Protein AF-0000000080760522 (afdb_homodimer)

Foldseek 3Di:
DVVCVVVVVLLVLLQVLLVVLLVVLCVLPVVHLAADPVQQPWDWDPPVNVDHSSVLSNVSSVLSNVLSVCSNVLHPLLVSLVSVLVSLVRLCRTQQVVVPPVLQPDCDDVVNRRNPVSVVSSVSSVCCNVPPPVVVVCVVVVVVVVVVD/DVVCVVVVVLLVLLQVLLVVLLVVLCVLPVVHLAADPVQQPWDWDPPVNVDHSSVLSNVSSVLSNVLSVCSNVLHPLLVSLVSVLVSLVRLCRTQQVVVPPVLQPDCDDVVNRRNPVSVVSSVSSVCCNVPPPVVVVCVVVVVVVVVVD

InterPro domains:
  IPR032808 DoxX family [PF07681] (9-96)
  IPR051907 DoxX-like inner membrane-associated oxidoreductase [PTHR33452] (3-145)

Secondary structure (DSSP, 8-state):
-GGGHHHHHHHHHHHHHHHHHHHHHHHHHHT-SSPPHHHHT--PPTTGGGS-HHHHHHHHHHHHHHHHHHHHHTSSHHHHHHHHHHHHHHHIIIIIGGGTGGGTS-S--TTS--SHHHHHHHHHHHHHHHHSHHHHHHHHHHHHHHH--/-GGGHHHHHHHHHHHHHHHHHHHHHHHHHHT-SSPPHHHHT--PPTTGGGS-HHHHHHHHHHHHHHHHHHHHHTSSHHHHHHHHHHHHHHHIIIIIGGGTGGGTS-S--TTS--SHHHHHHHHHHHHHHHHSHHHHHHHHHHHHHHH--

Structure (mmCIF, N/CA/C/O backbone):
data_AF-0000000080760522-model_v1
#
loop_
_entity.id
_entity.type
_entity.pdbx_description
1 polymer 'Membrane protein'
#
loop_
_atom_site.group_PDB
_atom_site.id
_atom_site.type_symbol
_atom_site.label_atom_id
_atom_site.label_alt_id
_atom_site.label_comp_id
_atom_site.label_asym_id
_atom_site.label_entity_id
_atom_site.label_seq_id
_atom_site.pdbx_PDB_ins_code
_atom_site.Cartn_x
_atom_site.Cartn_y
_atom_site.Cartn_z
_atom_site.occupancy
_atom_site.B_iso_or_equiv
_atom_site.auth_seq_id
_atom_site.auth_comp_id
_atom_site.auth_asym_id
_atom_site.auth_atom_id
_atom_site.pdbx_PDB_model_num
ATOM 1 N N . VAL A 1 1 ? -18.469 -15.852 10.469 1 40.88 1 VAL A N 1
ATOM 2 C CA . VAL A 1 1 ? -17.016 -15.812 10.562 1 40.88 1 VAL A CA 1
ATOM 3 C C . VAL A 1 1 ? -16.469 -14.656 9.734 1 40.88 1 VAL A C 1
ATOM 5 O O . VAL A 1 1 ? -15.5 -14 10.125 1 40.88 1 VAL A O 1
ATOM 8 N N . ARG A 1 2 ? -17.234 -14.305 8.648 1 60.12 2 ARG A N 1
ATOM 9 C CA . ARG A 1 2 ? -16.812 -13.312 7.668 1 60.12 2 ARG A CA 1
ATOM 10 C C . ARG A 1 2 ? -17.047 -11.898 8.195 1 60.12 2 ARG A C 1
ATOM 12 O O . ARG A 1 2 ? -16.594 -10.922 7.594 1 60.12 2 ARG A O 1
ATOM 19 N N . ALA A 1 3 ? -17.672 -12 9.469 1 62.69 3 ALA A N 1
ATOM 20 C CA . ALA A 1 3 ? -18.156 -10.734 10.008 1 62.69 3 ALA A CA 1
ATOM 21 C C . ALA A 1 3 ? -17.016 -9.883 10.539 1 62.69 3 ALA A C 1
ATOM 23 O O . ALA A 1 3 ? -17.078 -8.656 10.531 1 62.69 3 ALA A O 1
ATOM 24 N N . HIS A 1 4 ? -15.898 -10.68 10.805 1 72.56 4 HIS A N 1
ATOM 25 C CA . HIS A 1 4 ? -14.844 -9.953 11.5 1 72.56 4 HIS A CA 1
ATOM 26 C C . HIS A 1 4 ? -13.703 -9.594 10.547 1 72.56 4 HIS A C 1
ATOM 28 O O . HIS A 1 4 ? -12.797 -8.844 10.914 1 72.56 4 HIS A O 1
ATOM 34 N N . GLU A 1 5 ? -13.891 -10 9.289 1 78.88 5 GLU A N 1
ATOM 35 C CA . GLU A 1 5 ? -12.789 -9.852 8.336 1 78.88 5 GLU A CA 1
ATOM 36 C C . GLU A 1 5 ? -12.578 -8.391 7.965 1 78.88 5 GLU A C 1
ATOM 38 O O . GLU A 1 5 ? -11.445 -7.898 7.996 1 78.88 5 GLU A O 1
ATOM 43 N N . PRO A 1 6 ? -13.648 -7.738 7.797 1 81.19 6 PRO A N 1
ATOM 44 C CA . PRO A 1 6 ? -13.445 -6.328 7.445 1 81.19 6 PRO A CA 1
ATOM 45 C C . PRO A 1 6 ? -12.867 -5.512 8.602 1 81.19 6 PRO A C 1
ATOM 47 O O . PRO A 1 6 ? -12.016 -4.648 8.383 1 81.19 6 PRO A O 1
ATOM 50 N N . ALA A 1 7 ? -13.312 -5.863 9.789 1 86.06 7 ALA A N 1
ATOM 51 C CA . ALA A 1 7 ? -12.781 -5.164 10.953 1 86.06 7 ALA A CA 1
ATOM 52 C C . ALA A 1 7 ? -11.289 -5.426 11.125 1 86.06 7 ALA A C 1
ATOM 54 O O . ALA A 1 7 ? -10.523 -4.516 11.453 1 86.06 7 ALA A O 1
ATOM 55 N N . LEU A 1 8 ? -10.945 -6.605 10.914 1 90.44 8 LEU A N 1
ATOM 56 C CA . LEU A 1 8 ? -9.539 -6.969 11.047 1 90.44 8 LEU A CA 1
ATOM 57 C C . LEU A 1 8 ? -8.711 -6.324 9.945 1 90.44 8 LEU A C 1
ATOM 59 O O . LEU A 1 8 ? -7.598 -5.852 10.195 1 90.44 8 LEU A O 1
ATOM 63 N N . ALA A 1 9 ? -9.203 -6.316 8.766 1 92.12 9 ALA A N 1
ATOM 64 C CA . ALA A 1 9 ? -8.492 -5.711 7.648 1 92.12 9 ALA A CA 1
ATOM 65 C C . ALA A 1 9 ? -8.266 -4.219 7.883 1 92.12 9 ALA A C 1
ATOM 67 O O . ALA A 1 9 ? -7.164 -3.711 7.648 1 92.12 9 ALA A O 1
ATOM 68 N N . LEU A 1 10 ? -9.242 -3.568 8.375 1 91.12 10 LEU A N 1
ATOM 69 C CA . LEU A 1 10 ? -9.133 -2.133 8.609 1 91.12 10 LEU A CA 1
ATOM 70 C C . LEU A 1 10 ? -8.203 -1.843 9.789 1 91.12 10 LEU A C 1
ATOM 72 O O . LEU A 1 10 ? -7.492 -0.836 9.789 1 91.12 10 LEU A O 1
ATOM 76 N N . LEU A 1 11 ? -8.273 -2.746 10.758 1 93.06 11 LEU A N 1
ATOM 77 C CA . LEU A 1 11 ? -7.375 -2.598 11.891 1 93.06 11 LEU A CA 1
ATOM 78 C C . LEU A 1 11 ? -5.918 -2.711 11.453 1 93.06 11 LEU A C 1
ATOM 80 O O . LEU A 1 11 ? -5.082 -1.894 11.844 1 93.06 11 LEU A O 1
ATOM 84 N N . LEU A 1 12 ? -5.637 -3.668 10.672 1 94.56 12 LEU A N 1
ATOM 85 C CA . LEU A 1 12 ? -4.27 -3.883 10.219 1 94.56 12 LEU A CA 1
ATOM 86 C C . LEU A 1 12 ? -3.803 -2.732 9.336 1 94.56 12 LEU A C 1
ATOM 88 O O . LEU A 1 12 ? -2.646 -2.311 9.414 1 94.56 12 LEU A O 1
ATOM 92 N N . LEU A 1 13 ? -4.672 -2.268 8.5 1 94.69 13 LEU A N 1
ATOM 93 C CA . LEU A 1 13 ? -4.359 -1.118 7.66 1 94.69 13 LEU A CA 1
ATOM 94 C C . LEU A 1 13 ? -4.039 0.108 8.508 1 94.69 13 LEU A C 1
ATOM 96 O O . LEU A 1 13 ? -3.086 0.834 8.227 1 94.69 13 LEU A O 1
ATOM 100 N N . ARG A 1 14 ? -4.836 0.319 9.469 1 95.44 14 ARG A N 1
ATOM 101 C CA . ARG A 1 14 ? -4.672 1.46 10.367 1 95.44 14 ARG A CA 1
ATOM 102 C C . ARG A 1 14 ? -3.336 1.393 11.102 1 95.44 14 ARG A C 1
ATOM 104 O O . ARG A 1 14 ? -2.619 2.391 11.188 1 95.44 14 ARG A O 1
ATOM 111 N N . LEU A 1 15 ? -3.037 0.232 11.617 1 96.88 15 LEU A N 1
ATOM 112 C CA . LEU A 1 15 ? -1.802 0.049 12.367 1 96.88 15 LEU A CA 1
ATOM 113 C C . LEU A 1 15 ? -0.583 0.237 11.469 1 96.88 15 LEU A C 1
ATOM 115 O O . LEU A 1 15 ? 0.409 0.841 11.883 1 96.88 15 LEU A O 1
ATOM 119 N N . TRP A 1 16 ? -0.671 -0.245 10.289 1 95.31 16 TRP A N 1
ATOM 120 C CA . TRP A 1 16 ? 0.441 -0.107 9.352 1 95.31 16 TRP A CA 1
ATOM 121 C C . TRP A 1 16 ? 0.653 1.354 8.977 1 95.31 16 TRP A C 1
ATOM 123 O O . TRP A 1 16 ? 1.764 1.878 9.086 1 95.31 16 TRP A O 1
ATOM 133 N N . ALA A 1 17 ? -0.401 1.975 8.492 1 96.25 17 ALA A N 1
ATOM 134 C CA . ALA A 1 17 ? -0.303 3.375 8.094 1 96.25 17 ALA A CA 1
ATOM 135 C C . ALA A 1 17 ? 0.136 4.254 9.266 1 96.25 17 ALA A C 1
ATOM 137 O O . ALA A 1 17 ? 0.996 5.121 9.102 1 96.25 17 ALA A O 1
ATOM 138 N N . GLY A 1 18 ? -0.478 3.998 10.438 1 97.62 18 GLY A N 1
ATOM 139 C CA . GLY A 1 18 ? -0.102 4.766 11.609 1 97.62 18 GLY A CA 1
ATOM 140 C C . GLY A 1 18 ? 1.372 4.656 11.953 1 97.62 18 GLY A C 1
ATOM 141 O O . GLY A 1 18 ? 2.025 5.66 12.242 1 97.62 18 GLY A O 1
ATOM 142 N N . TRP A 1 19 ? 1.862 3.461 11.938 1 96.44 19 TRP A N 1
ATOM 143 C CA . TRP A 1 19 ? 3.266 3.221 12.25 1 96.44 19 TRP A CA 1
ATOM 144 C C . TRP A 1 19 ? 4.18 3.93 11.258 1 96.44 19 TRP A C 1
ATOM 146 O O . TRP A 1 19 ? 5.145 4.59 11.648 1 96.44 19 TRP A O 1
ATOM 156 N N . GLU A 1 20 ? 3.883 3.795 9.984 1 93.19 20 GLU A N 1
ATOM 157 C CA . GLU A 1 20 ? 4.711 4.395 8.945 1 93.19 20 GLU A CA 1
ATOM 158 C C . GLU A 1 20 ? 4.812 5.906 9.117 1 93.19 20 GLU A C 1
ATOM 160 O O . GLU A 1 20 ? 5.902 6.473 9.039 1 93.19 20 GLU A O 1
ATOM 165 N N . PHE A 1 21 ? 3.693 6.512 9.375 1 97 21 PHE A N 1
ATOM 166 C CA . PHE A 1 21 ? 3.709 7.969 9.469 1 97 21 PHE A CA 1
ATOM 167 C C . PHE A 1 21 ? 4.289 8.422 10.805 1 97 21 PHE A C 1
ATOM 169 O O . PHE A 1 21 ? 5.027 9.406 10.859 1 97 21 PHE A O 1
ATOM 176 N N . ALA A 1 22 ? 3.938 7.727 11.898 1 97.56 22 ALA A N 1
ATOM 177 C CA . ALA A 1 22 ? 4.512 8.086 13.195 1 97.56 22 ALA A CA 1
ATOM 178 C C . ALA A 1 22 ? 6.035 7.996 13.164 1 97.56 22 ALA A C 1
ATOM 180 O O . ALA A 1 22 ? 6.723 8.875 13.688 1 97.56 22 ALA A O 1
ATOM 181 N N . ARG A 1 23 ? 6.543 6.969 12.57 1 94.75 23 ARG A N 1
ATOM 182 C CA . ARG A 1 23 ? 7.984 6.789 12.438 1 94.75 23 ARG A CA 1
ATOM 183 C C . ARG A 1 23 ? 8.594 7.891 11.578 1 94.75 23 ARG A C 1
ATOM 185 O O . ARG A 1 23 ? 9.641 8.445 11.922 1 94.75 23 ARG A O 1
ATOM 192 N N . ALA A 1 24 ? 8.008 8.219 10.477 1 92.06 24 ALA A N 1
ATOM 193 C CA . ALA A 1 24 ? 8.492 9.281 9.594 1 92.06 24 ALA A CA 1
ATOM 194 C C . ALA A 1 24 ? 8.547 10.617 10.32 1 92.06 24 ALA A C 1
ATOM 196 O O . ALA A 1 24 ? 9.531 11.352 10.211 1 92.06 24 ALA A O 1
ATOM 197 N N . GLY A 1 25 ? 7.457 10.891 11.031 1 96.12 25 GLY A N 1
ATOM 198 C CA . GLY A 1 25 ? 7.449 12.117 11.812 1 96.12 25 GLY A CA 1
ATOM 199 C C . GLY A 1 25 ? 8.516 12.148 12.883 1 96.12 25 GLY A C 1
ATOM 200 O O . GLY A 1 25 ? 9.172 13.18 13.086 1 96.12 25 GLY A O 1
ATOM 201 N N . TRP A 1 26 ? 8.695 11.008 13.531 1 96.25 26 TRP A N 1
ATOM 202 C CA . TRP A 1 26 ? 9.711 10.898 14.57 1 96.25 26 TRP A CA 1
ATOM 203 C C . TRP A 1 26 ? 11.102 11.125 13.992 1 96.25 26 TRP A C 1
ATOM 205 O O . TRP A 1 26 ? 11.914 11.859 14.57 1 96.25 26 TRP A O 1
ATOM 215 N N . ILE A 1 27 ? 11.391 10.531 12.883 1 92.31 27 ILE A N 1
ATOM 216 C CA . ILE A 1 27 ? 12.688 10.648 12.234 1 92.31 27 ILE A CA 1
ATOM 217 C C . ILE A 1 27 ? 12.938 12.102 11.836 1 92.31 27 ILE A C 1
ATOM 219 O O . ILE A 1 27 ? 14.023 12.633 12.07 1 92.31 27 ILE A O 1
ATOM 223 N N . LYS A 1 28 ? 11.945 12.734 11.281 1 93.69 28 LYS A N 1
ATOM 224 C CA . LYS A 1 28 ? 12.094 14.125 10.859 1 93.69 28 LYS A CA 1
ATOM 225 C C . LYS A 1 28 ? 12.375 15.031 12.047 1 93.69 28 LYS A C 1
ATOM 227 O O . LYS A 1 28 ? 13.344 15.797 12.039 1 93.69 28 LYS A O 1
ATOM 232 N N . LEU A 1 29 ? 11.648 14.852 13.062 1 95.94 29 LEU A N 1
ATOM 233 C CA . LEU A 1 29 ? 11.719 15.789 14.188 1 95.94 29 LEU A CA 1
ATOM 234 C C . LEU A 1 29 ? 12.922 15.469 15.07 1 95.94 29 LEU A C 1
ATOM 236 O O . LEU A 1 29 ? 13.484 16.375 15.695 1 95.94 29 LEU A O 1
ATOM 240 N N . SER A 1 30 ? 13.273 14.227 15.141 1 95.81 30 SER A N 1
ATOM 241 C CA . SER A 1 30 ? 14.453 13.859 15.914 1 95.81 30 SER A CA 1
ATOM 242 C C . SER A 1 30 ? 15.734 14.305 15.219 1 95.81 30 SER A C 1
ATOM 244 O O . SER A 1 30 ? 16.781 14.438 15.859 1 95.81 30 SER A O 1
ATOM 246 N N . GLY A 1 31 ? 15.602 14.477 13.93 1 93.06 31 GLY A N 1
ATOM 247 C CA . GLY A 1 31 ? 16.734 14.953 13.164 1 93.06 31 GLY A CA 1
ATOM 248 C C . GLY A 1 31 ? 16.969 16.438 13.305 1 93.06 31 GLY A C 1
ATOM 249 O O . GLY A 1 31 ? 18 16.969 12.859 1 93.06 31 GLY A O 1
ATOM 250 N N . GLY A 1 32 ? 16 17.203 13.867 1 93.5 32 GLY A N 1
ATOM 251 C CA . GLY A 1 32 ? 16.125 18.641 14.086 1 93.5 32 GLY A CA 1
ATOM 252 C C . GLY A 1 32 ? 14.906 19.422 13.648 1 93.5 32 GLY A C 1
ATOM 253 O O . GLY A 1 32 ? 14.07 18.906 12.898 1 93.5 32 GLY A O 1
ATOM 254 N N . TRP A 1 33 ? 14.898 20.609 14.102 1 93.75 33 TRP A N 1
ATOM 255 C CA . TRP A 1 33 ? 13.742 21.453 13.812 1 93.75 33 TRP A CA 1
ATOM 256 C C . TRP A 1 33 ? 13.961 22.266 12.539 1 93.75 33 TRP A C 1
ATOM 258 O O . TRP A 1 33 ? 13.031 22.891 12.031 1 93.75 33 TRP A O 1
ATOM 268 N N . GLN A 1 34 ? 15.172 22.203 12.023 1 95.5 34 GLN A N 1
ATOM 269 C CA . GLN A 1 34 ? 15.484 22.859 10.758 1 95.5 34 GLN A CA 1
ATOM 270 C C . GLN A 1 34 ? 15.453 21.875 9.594 1 95.5 34 GLN A C 1
ATOM 272 O O . GLN A 1 34 ? 15.898 20.734 9.734 1 95.5 34 GLN A O 1
ATOM 277 N N . ALA A 1 35 ? 14.938 22.344 8.539 1 94.94 35 ALA A N 1
ATOM 278 C CA . ALA A 1 35 ? 14.914 21.516 7.344 1 94.94 35 ALA A CA 1
ATOM 279 C C . ALA A 1 35 ? 16.328 21.219 6.852 1 94.94 35 ALA A C 1
ATOM 281 O O . ALA A 1 35 ? 17.172 22.109 6.785 1 94.94 35 ALA A O 1
ATOM 282 N N . PRO A 1 36 ? 16.562 20 6.523 1 93.12 36 PRO A N 1
ATOM 283 C CA . PRO A 1 36 ? 17.859 19.719 5.891 1 93.12 36 PRO A CA 1
ATOM 284 C C . PRO A 1 36 ? 17.984 20.344 4.508 1 93.12 36 PRO A C 1
ATOM 286 O O . PRO A 1 36 ? 16.984 20.734 3.898 1 93.12 36 PRO A O 1
ATOM 289 N N . GLN A 1 37 ? 19.219 20.375 4.047 1 90.38 37 GLN A N 1
ATOM 290 C CA . GLN A 1 37 ? 19.531 21.062 2.801 1 90.38 37 GLN A CA 1
ATOM 291 C C . GLN A 1 37 ? 18.75 20.469 1.633 1 90.38 37 GLN A C 1
ATOM 293 O O . GLN A 1 37 ? 18.219 21.203 0.797 1 90.38 37 GLN A O 1
ATOM 298 N N . TRP A 1 38 ? 18.688 19.188 1.597 1 84.25 38 TRP A N 1
ATOM 299 C CA . TRP A 1 38 ? 18 18.547 0.485 1 84.25 38 TRP A CA 1
ATOM 300 C C . TRP A 1 38 ? 16.516 18.938 0.471 1 84.25 38 TRP A C 1
ATOM 302 O O . TRP A 1 38 ? 15.906 19.016 -0.594 1 84.25 38 TRP A O 1
ATOM 312 N N . PHE A 1 39 ? 15.93 19.141 1.616 1 88.38 39 PHE A N 1
ATOM 313 C CA . PHE A 1 39 ? 14.523 19.516 1.746 1 88.38 39 PHE A CA 1
ATOM 314 C C . PHE A 1 39 ? 14.32 20.984 1.395 1 88.38 39 PHE A C 1
ATOM 316 O O . PHE A 1 39 ? 13.328 21.344 0.75 1 88.38 39 PHE A O 1
ATOM 323 N N . SER A 1 40 ? 15.25 21.781 1.758 1 90.56 40 SER A N 1
ATOM 324 C CA . SER A 1 40 ? 15.156 23.219 1.534 1 90.56 40 SER A CA 1
ATOM 325 C C . SER A 1 40 ? 15.188 23.547 0.046 1 90.56 40 SER A C 1
ATOM 327 O O . SER A 1 40 ? 14.734 24.625 -0.366 1 90.56 40 SER A O 1
ATOM 329 N N . GLY A 1 41 ? 15.695 22.625 -0.756 1 86.75 41 GLY A N 1
ATOM 330 C CA . GLY A 1 41 ? 15.805 22.844 -2.189 1 86.75 41 GLY A CA 1
ATOM 331 C C . GLY A 1 41 ? 14.617 22.328 -2.969 1 86.75 41 GLY A C 1
ATOM 332 O O . GLY A 1 41 ? 14.555 22.469 -4.191 1 86.75 41 GLY A O 1
ATOM 333 N N . LEU A 1 42 ? 13.633 21.797 -2.291 1 86.38 42 LEU A N 1
ATOM 334 C CA . LEU A 1 42 ? 12.492 21.172 -2.965 1 86.38 42 LEU A CA 1
ATOM 335 C C . LEU A 1 42 ? 11.523 22.234 -3.479 1 86.38 42 LEU A C 1
ATOM 337 O O . LEU A 1 42 ? 11.344 23.281 -2.846 1 86.38 42 LEU A O 1
ATOM 341 N N . ASP A 1 43 ? 10.898 21.953 -4.695 1 87.81 43 ASP A N 1
ATOM 342 C CA . ASP A 1 43 ? 9.773 22.734 -5.188 1 87.81 43 ASP A CA 1
ATOM 343 C C . ASP A 1 43 ? 8.461 22.281 -4.551 1 87.81 43 ASP A C 1
ATOM 345 O O . ASP A 1 43 ? 7.977 21.188 -4.828 1 87.81 43 ASP A O 1
ATOM 349 N N . MET A 1 44 ? 7.941 23.156 -3.709 1 91.25 44 MET A N 1
ATOM 350 C CA . MET A 1 44 ? 6.73 22.797 -2.973 1 91.25 44 MET A CA 1
ATOM 351 C C . MET A 1 44 ? 5.488 23.297 -3.703 1 91.25 44 MET A C 1
ATOM 353 O O . MET A 1 44 ? 5.52 24.344 -4.344 1 91.25 44 MET A O 1
ATOM 357 N N . PRO A 1 45 ? 4.438 22.516 -3.619 1 92.69 45 PRO A N 1
ATOM 358 C CA . PRO A 1 45 ? 3.182 23.031 -4.176 1 92.69 45 PRO A CA 1
ATOM 359 C C . PRO A 1 45 ? 2.578 24.156 -3.334 1 92.69 45 PRO A C 1
ATOM 361 O O . PRO A 1 45 ? 2.896 24.281 -2.148 1 92.69 45 PRO A O 1
ATOM 364 N N . VAL A 1 46 ? 1.744 25 -4.074 1 92.75 46 VAL A N 1
ATOM 365 C CA . VAL A 1 46 ? 0.97 25.969 -3.311 1 92.75 46 VAL A CA 1
ATOM 366 C C . VAL A 1 46 ? -0.038 25.25 -2.422 1 92.75 46 VAL A C 1
ATOM 368 O O . VAL A 1 46 ? -0.688 24.297 -2.859 1 92.75 46 VAL A O 1
ATOM 371 N N . PRO A 1 47 ? -0.206 25.578 -1.091 1 94.31 47 PRO A N 1
ATOM 372 C CA . PRO A 1 47 ? 0.305 26.781 -0.431 1 94.31 47 PRO A CA 1
ATOM 373 C C . PRO A 1 47 ? 1.637 26.547 0.279 1 94.31 47 PRO A C 1
ATOM 375 O O . PRO A 1 47 ? 2.213 27.484 0.843 1 94.31 47 PRO A O 1
ATOM 378 N N . GLN A 1 48 ? 2.18 25.297 0.258 1 94.75 48 GLN A N 1
ATOM 379 C CA . GLN A 1 48 ? 3.42 25 0.966 1 94.75 48 GLN A CA 1
ATOM 380 C C . GLN A 1 48 ? 4.582 25.812 0.41 1 94.75 48 GLN A C 1
ATOM 382 O O . GLN A 1 48 ? 5.539 26.109 1.13 1 94.75 48 GLN A O 1
ATOM 387 N N . ALA A 1 49 ? 4.453 26.234 -0.812 1 94.12 49 ALA A N 1
ATOM 388 C CA . ALA A 1 49 ? 5.5 27.016 -1.466 1 94.12 49 ALA A CA 1
ATOM 389 C C . ALA A 1 49 ? 5.637 28.391 -0.823 1 94.12 49 ALA A C 1
ATOM 391 O O . ALA A 1 49 ? 6.676 29.047 -0.953 1 94.12 49 ALA A O 1
ATOM 392 N N . TRP A 1 50 ? 4.586 28.828 -0.18 1 95.69 50 TRP A N 1
ATOM 393 C CA . TRP A 1 50 ? 4.578 30.156 0.428 1 95.69 50 TRP A CA 1
ATOM 394 C C . TRP A 1 50 ? 5.188 30.109 1.826 1 95.69 50 TRP A C 1
ATOM 396 O O . TRP A 1 50 ? 5.398 31.156 2.447 1 95.69 50 TRP A O 1
ATOM 406 N N . LEU A 1 51 ? 5.5 28.938 2.299 1 95.94 51 LEU A N 1
ATOM 407 C CA . LEU A 1 51 ? 6.027 28.766 3.646 1 95.94 51 LEU A CA 1
ATOM 408 C C . LEU A 1 51 ? 7.527 28.516 3.613 1 95.94 51 LEU A C 1
ATOM 410 O O . LEU A 1 51 ? 8.031 27.875 2.686 1 95.94 51 LEU A O 1
ATOM 414 N N . PRO A 1 52 ? 8.234 29.078 4.68 1 96.56 52 PRO A N 1
ATOM 415 C CA . PRO A 1 52 ? 9.656 28.719 4.77 1 96.56 52 PRO A CA 1
ATOM 416 C C . PRO A 1 52 ? 9.883 27.219 4.906 1 96.56 52 PRO A C 1
ATOM 418 O O . PRO A 1 52 ? 9.023 26.5 5.441 1 96.56 52 PRO A O 1
ATOM 421 N N . ALA A 1 53 ? 11.008 26.75 4.48 1 95.94 53 ALA A N 1
ATOM 422 C CA . ALA A 1 53 ? 11.359 25.328 4.484 1 95.94 53 ALA A CA 1
ATOM 423 C C . ALA A 1 53 ? 11.281 24.75 5.895 1 95.94 53 ALA A C 1
ATOM 425 O O . ALA A 1 53 ? 10.805 23.641 6.09 1 95.94 53 ALA A O 1
ATOM 426 N N . ASP A 1 54 ? 11.719 25.531 6.836 1 97.19 54 ASP A N 1
ATOM 427 C CA . ASP A 1 54 ? 11.719 25.047 8.211 1 97.19 54 ASP A CA 1
ATOM 428 C C . ASP A 1 54 ? 10.297 24.812 8.711 1 97.19 54 ASP A C 1
ATOM 430 O O . ASP A 1 54 ? 10.047 23.828 9.422 1 97.19 54 ASP A O 1
ATOM 434 N N . LEU A 1 55 ? 9.414 25.672 8.375 1 97.31 55 LEU A N 1
ATOM 435 C CA . LEU A 1 55 ? 8.031 25.5 8.789 1 97.31 55 LEU A CA 1
ATOM 436 C C . LEU A 1 55 ? 7.395 24.297 8.109 1 97.31 55 LEU A C 1
ATOM 438 O O . LEU A 1 55 ? 6.645 23.547 8.734 1 97.31 55 LEU A O 1
ATOM 442 N N . ASN A 1 56 ? 7.684 24.078 6.863 1 97.38 56 ASN A N 1
ATOM 443 C CA . ASN A 1 56 ? 7.199 22.891 6.168 1 97.38 56 ASN A CA 1
ATOM 444 C C . ASN A 1 56 ? 7.727 21.609 6.812 1 97.38 56 ASN A C 1
ATOM 446 O O . ASN A 1 56 ? 6.992 20.641 6.949 1 97.38 56 ASN A O 1
ATOM 450 N N . TRP A 1 57 ? 8.969 21.641 7.188 1 96.25 57 TRP A N 1
ATOM 451 C CA . TRP A 1 57 ? 9.625 20.5 7.805 1 96.25 57 TRP A CA 1
ATOM 452 C C . TRP A 1 57 ? 8.969 20.141 9.133 1 96.25 57 TRP A C 1
ATOM 454 O O . TRP A 1 57 ? 8.57 19 9.352 1 96.25 57 TRP A O 1
ATOM 464 N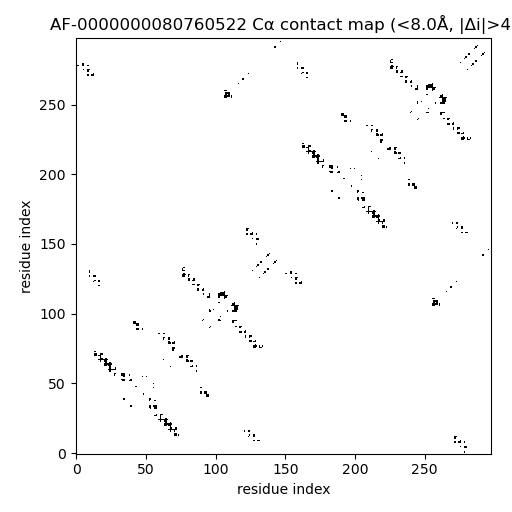 N . ILE A 1 58 ? 8.734 21.141 9.953 1 97.62 58 ILE A N 1
ATOM 465 C CA . ILE A 1 58 ? 8.172 20.906 11.281 1 97.62 58 ILE A CA 1
ATOM 466 C C . ILE A 1 58 ? 6.703 20.516 11.156 1 97.62 58 ILE A C 1
ATOM 468 O O . ILE A 1 58 ? 6.215 19.672 11.898 1 97.62 58 ILE A O 1
ATOM 472 N N . ALA A 1 59 ? 6.039 21.188 10.25 1 97.94 59 ALA A N 1
ATOM 473 C CA . ALA A 1 59 ? 4.629 20.859 10.031 1 97.94 59 ALA A CA 1
ATOM 474 C C . ALA A 1 59 ? 4.465 19.422 9.547 1 97.94 59 ALA A C 1
ATOM 476 O O . ALA A 1 59 ? 3.629 18.672 10.062 1 97.94 59 ALA A O 1
ATOM 477 N N . ALA A 1 60 ? 5.254 19.047 8.539 1 97.12 60 ALA A N 1
ATOM 478 C CA . ALA A 1 60 ? 5.191 17.688 8.016 1 97.12 60 ALA A CA 1
ATOM 479 C C . ALA A 1 60 ? 5.508 16.672 9.102 1 97.12 60 ALA A C 1
ATOM 481 O O . ALA A 1 60 ? 4.758 15.711 9.297 1 97.12 60 ALA A O 1
ATOM 482 N N . GLY A 1 61 ? 6.602 16.938 9.773 1 97.62 61 GLY A N 1
ATOM 483 C CA . GLY A 1 61 ? 6.988 16.031 10.844 1 97.62 61 GLY A CA 1
ATOM 484 C C . GLY A 1 61 ? 5.945 15.93 11.945 1 97.62 61 GLY A C 1
ATOM 485 O O . GLY A 1 61 ? 5.625 14.828 12.398 1 97.62 61 GLY A O 1
ATOM 486 N N . GLY A 1 62 ? 5.426 17.078 12.367 1 98.44 62 GLY A N 1
ATOM 487 C CA . GLY A 1 62 ? 4.414 17.109 13.414 1 98.44 62 GLY A CA 1
ATOM 488 C C . GLY A 1 62 ? 3.127 16.406 13.023 1 98.44 62 GLY A C 1
ATOM 489 O O . GLY A 1 62 ? 2.584 15.617 13.789 1 98.44 62 GLY A O 1
ATOM 490 N N . LEU A 1 63 ? 2.631 16.766 11.867 1 98.69 63 LEU A N 1
ATOM 491 C CA . LEU A 1 63 ? 1.394 16.141 11.398 1 98.69 63 LEU A CA 1
ATOM 492 C C . LEU A 1 63 ? 1.562 14.641 11.227 1 98.69 63 LEU A C 1
ATOM 494 O O . LEU A 1 63 ? 0.67 13.867 11.578 1 98.69 63 LEU A O 1
ATOM 498 N N . GLU A 1 64 ? 2.68 14.242 10.656 1 98.56 64 GLU A N 1
ATOM 499 C CA . GLU A 1 64 ? 2.951 12.82 10.5 1 98.56 64 GLU A CA 1
ATOM 500 C C . GLU A 1 64 ? 2.982 12.109 11.844 1 98.56 64 GLU A C 1
ATOM 502 O O . GLU A 1 64 ? 2.35 11.062 12.016 1 98.56 64 GLU A O 1
ATOM 507 N N . LEU A 1 65 ? 3.662 12.68 12.773 1 98.44 65 LEU A N 1
ATOM 508 C CA . LEU A 1 65 ? 3.818 12.055 14.078 1 98.44 65 LEU A CA 1
ATOM 509 C C . LEU A 1 65 ? 2.48 11.977 14.812 1 98.44 65 LEU A C 1
ATOM 511 O O . LEU A 1 65 ? 2.062 10.898 15.227 1 98.44 65 LEU A O 1
ATOM 515 N N . PHE A 1 66 ? 1.796 13.055 14.938 1 98.69 66 PHE A N 1
ATOM 516 C CA . PHE A 1 66 ? 0.585 13.117 15.742 1 98.69 66 PHE A CA 1
ATOM 517 C C . PHE A 1 66 ? -0.552 12.352 15.078 1 98.69 66 PHE A C 1
ATOM 519 O O . PHE A 1 66 ? -1.282 11.609 15.734 1 98.69 66 PHE A O 1
ATOM 526 N N . CYS A 1 67 ? -0.698 12.57 13.805 1 98.69 67 CYS A N 1
ATOM 527 C CA . CYS A 1 67 ? -1.765 11.852 13.117 1 98.69 67 CYS A CA 1
ATOM 528 C C . CYS A 1 67 ? -1.444 10.367 13.016 1 98.69 67 CYS A C 1
ATOM 530 O O . CYS A 1 67 ? -2.346 9.531 13.062 1 98.69 67 CYS A O 1
ATOM 532 N N . GLY A 1 68 ? -0.162 10.031 12.766 1 98.56 68 GLY A N 1
ATOM 533 C CA . GLY A 1 68 ? 0.229 8.633 12.828 1 98.56 68 GLY A CA 1
ATOM 534 C C . GLY A 1 68 ? -0.11 7.977 14.156 1 98.56 68 GLY A C 1
ATOM 535 O O . GLY A 1 68 ? -0.64 6.863 14.18 1 98.56 68 GLY A O 1
ATOM 536 N N . LEU A 1 69 ? 0.1 8.656 15.258 1 98.38 69 LEU A N 1
ATOM 537 C CA . LEU A 1 69 ? -0.224 8.156 16.578 1 98.38 69 LEU A CA 1
ATOM 538 C C . LEU A 1 69 ? -1.732 8.023 16.766 1 98.38 69 LEU A C 1
ATOM 540 O O . LEU A 1 69 ? -2.207 7.066 17.375 1 98.38 69 LEU A O 1
ATOM 544 N N . ALA A 1 70 ? -2.426 9.008 16.312 1 97.81 70 ALA A N 1
ATOM 545 C CA . ALA A 1 70 ? -3.883 8.938 16.375 1 97.81 70 ALA A CA 1
ATOM 546 C C . ALA A 1 70 ? -4.402 7.68 15.688 1 97.81 70 ALA A C 1
ATOM 548 O O . ALA A 1 70 ? -5.305 7.012 16.203 1 97.81 70 ALA A O 1
ATOM 549 N N . LEU A 1 71 ? -3.826 7.348 14.539 1 97.06 71 LEU A N 1
ATOM 550 C CA . LEU A 1 71 ? -4.223 6.141 13.82 1 97.06 71 LEU A CA 1
ATOM 551 C C . LEU A 1 71 ? -3.873 4.891 14.625 1 97.06 71 LEU A C 1
ATOM 553 O O . LEU A 1 71 ? -4.672 3.953 14.703 1 97.06 71 LEU A O 1
ATOM 557 N N . LEU A 1 72 ? -2.695 4.902 15.195 1 97.38 72 LEU A N 1
ATOM 558 C CA . LEU A 1 72 ? -2.287 3.752 15.992 1 97.38 72 LEU A CA 1
ATOM 559 C C . LEU A 1 72 ? -3.252 3.525 17.156 1 97.38 72 LEU A C 1
ATOM 561 O O . LEU A 1 72 ? -3.561 2.381 17.5 1 97.38 72 LEU A O 1
ATOM 565 N N . LEU A 1 73 ? -3.783 4.594 17.688 1 96.38 73 LEU A N 1
ATOM 566 C CA . LEU A 1 73 ? -4.656 4.516 18.844 1 96.38 73 LEU A CA 1
ATOM 567 C C . LEU A 1 73 ? -6.113 4.355 18.422 1 96.38 73 LEU A C 1
ATOM 569 O O . LEU A 1 73 ? -6.969 4.023 19.25 1 96.38 73 LEU A O 1
ATOM 573 N N . GLY A 1 74 ? -6.387 4.566 17.234 1 93.5 74 GLY A N 1
ATOM 574 C CA . GLY A 1 74 ? -7.738 4.418 16.703 1 93.5 74 GLY A CA 1
ATOM 575 C C . GLY A 1 74 ? -8.641 5.586 17.047 1 93.5 74 GLY A C 1
ATOM 576 O O . GLY A 1 74 ? -9.852 5.426 17.188 1 93.5 74 GLY A O 1
ATOM 577 N N . VAL A 1 75 ? -8.008 6.762 17.188 1 93.88 75 VAL A N 1
ATOM 578 C CA . VAL A 1 75 ? -8.789 7.949 17.516 1 93.88 75 VAL A CA 1
ATOM 579 C C . VAL A 1 75 ? -8.766 8.93 16.359 1 93.88 75 VAL A C 1
ATOM 581 O O . VAL A 1 75 ? -7.73 9.086 15.695 1 93.88 75 VAL A O 1
ATOM 584 N N . PHE A 1 76 ? -9.938 9.461 15.961 1 94.31 76 PHE A N 1
ATOM 585 C CA . PHE A 1 76 ? -10.086 10.445 14.906 1 94.31 76 PHE A CA 1
ATOM 586 C C . PHE A 1 76 ? -9.562 9.906 13.578 1 94.31 76 PHE A C 1
ATOM 588 O O . PHE A 1 76 ? -8.852 10.602 12.852 1 94.31 76 PHE A O 1
ATOM 595 N N . THR A 1 77 ? -9.883 8.703 13.32 1 94.38 77 THR A N 1
ATOM 596 C CA . THR A 1 77 ? -9.32 7.996 12.18 1 94.38 77 THR A CA 1
ATOM 597 C C . THR A 1 77 ? -9.633 8.734 10.883 1 94.38 77 THR A C 1
ATOM 599 O O . THR A 1 77 ? -8.742 8.945 10.047 1 94.38 77 THR A O 1
ATOM 602 N N . ARG A 1 78 ? -10.828 9.172 10.672 1 92.44 78 ARG A N 1
ATOM 603 C CA . ARG A 1 78 ? -11.211 9.844 9.43 1 92.44 78 ARG A CA 1
ATOM 604 C C . ARG A 1 78 ? -10.406 11.125 9.242 1 92.44 78 ARG A C 1
ATOM 606 O O . ARG A 1 78 ? -9.875 11.375 8.156 1 92.44 78 ARG A O 1
ATOM 613 N N . TRP A 1 79 ? -10.25 11.898 10.297 1 95.69 79 TRP A N 1
ATOM 614 C CA . TRP A 1 79 ? -9.57 13.188 10.211 1 95.69 79 TRP A CA 1
ATOM 615 C C . TRP A 1 79 ? -8.0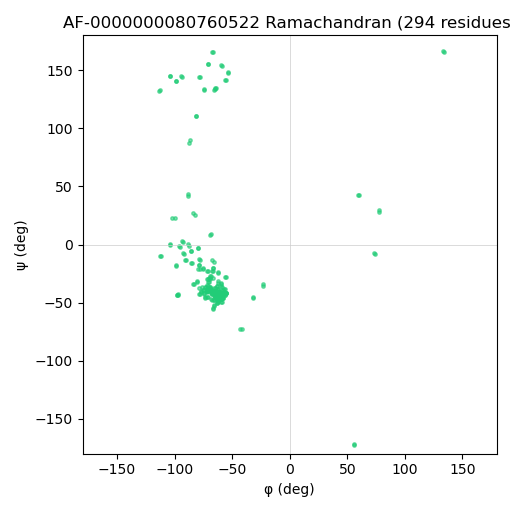62 12.992 10.062 1 95.69 79 TRP A C 1
ATOM 617 O O . TRP A 1 79 ? -7.414 13.672 9.266 1 95.69 79 TRP A O 1
ATOM 627 N N . ALA A 1 80 ? -7.559 12.086 10.891 1 97.75 80 ALA A N 1
ATOM 628 C CA . ALA A 1 80 ? -6.133 11.789 10.781 1 97.75 80 ALA A CA 1
ATOM 629 C C . ALA A 1 80 ? -5.777 11.32 9.367 1 97.75 80 ALA A C 1
ATOM 631 O O . ALA A 1 80 ? -4.766 11.75 8.805 1 97.75 80 ALA A O 1
ATOM 632 N N . SER A 1 81 ? -6.672 10.508 8.859 1 97.75 81 SER A N 1
ATOM 633 C CA . SER A 1 81 ? -6.43 10.016 7.508 1 97.75 81 SER A CA 1
ATOM 634 C C . SER A 1 81 ? -6.496 11.141 6.484 1 97.75 81 SER A C 1
ATOM 636 O O . SER A 1 81 ? -5.668 11.211 5.57 1 97.75 81 SER A O 1
ATOM 638 N N . ALA A 1 82 ? -7.391 12.039 6.602 1 97.12 82 ALA A N 1
ATOM 639 C CA . ALA A 1 82 ? -7.531 13.148 5.668 1 97.12 82 ALA A CA 1
ATOM 640 C C . ALA A 1 82 ? -6.289 14.039 5.688 1 97.12 82 ALA A C 1
ATOM 642 O O . ALA A 1 82 ? -5.781 14.43 4.637 1 97.12 82 ALA A O 1
ATOM 643 N N . ILE A 1 83 ? -5.812 14.32 6.82 1 98.5 83 ILE A N 1
ATOM 644 C CA . ILE A 1 83 ? -4.641 15.172 6.984 1 98.5 83 ILE A CA 1
ATOM 645 C C . ILE A 1 83 ? -3.416 14.484 6.379 1 98.5 83 ILE A C 1
ATOM 647 O O . ILE A 1 83 ? -2.643 15.102 5.648 1 98.5 83 ILE A O 1
ATOM 651 N N . LEU A 1 84 ? -3.281 13.242 6.633 1 98.62 84 LEU A N 1
ATOM 652 C CA . LEU A 1 84 ? -2.125 12.508 6.137 1 98.62 84 LEU A CA 1
ATOM 653 C C . LEU A 1 84 ? -2.209 12.32 4.625 1 98.62 84 LEU A C 1
ATOM 655 O O . LEU A 1 84 ? -1.182 12.25 3.945 1 98.62 84 LEU A O 1
ATOM 659 N N . ILE A 1 85 ? -3.447 12.195 4.102 1 97.94 85 ILE A N 1
ATOM 660 C CA . ILE A 1 85 ? -3.598 12.195 2.65 1 97.94 85 ILE A CA 1
ATOM 661 C C . ILE A 1 85 ? -3.031 13.484 2.068 1 97.94 85 ILE A C 1
ATOM 663 O O . ILE A 1 85 ? -2.307 13.461 1.071 1 97.94 85 ILE A O 1
ATOM 667 N N . TYR A 1 86 ? -3.328 14.57 2.703 1 97.56 86 TYR A N 1
ATOM 668 C CA . TYR A 1 86 ? -2.801 15.852 2.264 1 97.56 86 TYR A CA 1
ATOM 669 C C . TYR A 1 86 ? -1.277 15.867 2.324 1 97.56 86 TYR A C 1
ATOM 671 O O . TYR A 1 86 ? -0.616 16.281 1.368 1 97.56 86 TYR A O 1
ATOM 679 N N . VAL A 1 87 ? -0.711 15.391 3.42 1 97.06 87 VAL A N 1
ATOM 680 C CA . VAL A 1 87 ? 0.738 15.32 3.578 1 97.06 87 VAL A CA 1
ATOM 681 C C . VAL A 1 87 ? 1.343 14.469 2.467 1 97.06 87 VAL A C 1
ATOM 683 O O . VAL A 1 87 ? 2.375 14.828 1.895 1 97.06 87 VAL A O 1
ATOM 686 N N . THR A 1 88 ? 0.685 13.414 2.188 1 94.81 88 THR A N 1
ATOM 687 C CA . THR A 1 88 ? 1.164 12.492 1.162 1 94.81 88 THR A CA 1
ATOM 688 C C . THR A 1 88 ? 1.134 13.156 -0.214 1 94.81 88 THR A C 1
ATOM 690 O O . THR A 1 88 ? 2.08 13.016 -0.993 1 94.81 88 THR A O 1
ATOM 693 N N . ILE A 1 89 ? 0.094 13.883 -0.564 1 93.56 89 ILE A N 1
ATOM 694 C CA . ILE A 1 89 ? -0.025 14.57 -1.843 1 93.56 89 ILE A CA 1
ATOM 695 C C . ILE A 1 89 ? 1.104 15.594 -1.983 1 93.56 89 ILE A C 1
ATOM 697 O O . ILE A 1 89 ? 1.743 15.68 -3.035 1 93.56 89 ILE A O 1
ATOM 701 N N . VAL A 1 90 ? 1.379 16.297 -0.955 1 93.38 90 VAL A N 1
ATOM 702 C CA . VAL A 1 90 ? 2.443 17.297 -0.957 1 93.38 90 VAL A CA 1
ATOM 703 C C . VAL A 1 90 ? 3.795 16.609 -1.157 1 93.38 90 VAL A C 1
ATOM 705 O O . VAL A 1 90 ? 4.621 17.078 -1.95 1 93.38 90 VAL A O 1
ATOM 708 N N . ALA A 1 91 ? 4.035 15.539 -0.458 1 89.19 91 ALA A N 1
ATOM 709 C CA . ALA A 1 91 ? 5.297 14.812 -0.55 1 89.19 91 ALA A CA 1
ATOM 710 C C . ALA A 1 91 ? 5.508 14.25 -1.955 1 89.19 91 ALA A C 1
ATOM 712 O O . ALA A 1 91 ? 6.621 14.297 -2.484 1 89.19 91 ALA A O 1
ATOM 713 N N . VAL A 1 92 ? 4.453 13.758 -2.477 1 86.56 92 VAL A N 1
ATOM 714 C CA . VAL A 1 92 ? 4.543 13.195 -3.818 1 86.56 92 VAL A CA 1
ATOM 715 C C . VAL A 1 92 ? 4.875 14.297 -4.82 1 86.56 92 VAL A C 1
ATOM 717 O O . VAL A 1 92 ? 5.707 14.109 -5.711 1 86.56 92 VAL A O 1
ATOM 720 N N . TYR A 1 93 ? 4.297 15.352 -4.695 1 86.88 93 TYR A N 1
ATOM 721 C CA . TYR A 1 93 ? 4.543 16.484 -5.586 1 86.88 93 TYR A CA 1
ATOM 722 C C . TYR A 1 93 ? 5.965 17 -5.422 1 86.88 93 TYR A C 1
ATOM 724 O O . TYR A 1 93 ? 6.672 17.219 -6.41 1 86.88 93 TYR A O 1
ATOM 732 N N . ALA A 1 94 ? 6.434 17.203 -4.258 1 85.75 94 ALA A N 1
ATOM 733 C CA . ALA A 1 94 ? 7.676 17.906 -3.951 1 85.75 94 ALA A CA 1
ATOM 734 C C . ALA A 1 94 ? 8.883 17 -4.184 1 85.75 94 ALA A C 1
ATOM 736 O O . ALA A 1 94 ? 9.953 17.469 -4.59 1 85.75 94 ALA A O 1
ATOM 737 N N . VAL A 1 95 ? 8.773 15.828 -3.777 1 73.88 95 VAL A N 1
ATOM 738 C CA . VAL A 1 95 ? 9.93 14.938 -3.779 1 73.88 95 VAL A CA 1
ATOM 739 C C . VAL A 1 95 ? 9.906 14.055 -5.027 1 73.88 95 VAL A C 1
ATOM 741 O O . VAL A 1 95 ? 10.953 13.734 -5.59 1 73.88 95 VAL A O 1
ATOM 744 N N . HIS A 1 96 ? 8.789 13.547 -5.355 1 59.84 96 HIS A N 1
ATOM 745 C CA . HIS A 1 96 ? 8.75 12.414 -6.273 1 59.84 96 HIS A CA 1
ATOM 746 C C . HIS A 1 96 ? 8.43 12.867 -7.695 1 59.84 96 HIS A C 1
ATOM 748 O O . HIS A 1 96 ? 8.68 12.133 -8.656 1 59.84 96 HIS A O 1
ATOM 754 N N . PHE A 1 97 ? 7.883 14.078 -7.902 1 57 97 PHE A N 1
ATOM 755 C CA . PHE A 1 97 ? 7.473 14.492 -9.242 1 57 97 PHE A CA 1
ATOM 756 C C . PHE A 1 97 ? 8.68 14.727 -10.133 1 57 97 PHE A C 1
ATOM 758 O O . PHE A 1 97 ? 8.617 14.523 -11.344 1 57 97 PHE A O 1
ATOM 765 N N . ASP A 1 98 ? 9.727 15.094 -9.531 1 52.56 98 ASP A N 1
ATOM 766 C CA . ASP A 1 98 ? 10.828 15.383 -10.445 1 52.56 98 ASP A CA 1
ATOM 767 C C . ASP A 1 98 ? 11.484 14.094 -10.938 1 52.56 98 ASP A C 1
ATOM 769 O O . ASP A 1 98 ? 12.312 14.117 -11.852 1 52.56 98 ASP A O 1
ATOM 773 N N . LEU A 1 99 ? 11.266 13.094 -10.172 1 50.75 99 LEU A N 1
ATOM 774 C CA . LEU A 1 99 ? 11.961 11.883 -10.602 1 50.75 99 LEU A CA 1
ATOM 775 C C . LEU A 1 99 ? 11.391 11.359 -11.906 1 50.75 99 LEU A C 1
ATOM 777 O O . LEU A 1 99 ? 11.977 10.484 -12.547 1 50.75 99 LEU A O 1
ATOM 781 N N . GLY A 1 100 ? 10.523 12.164 -12.5 1 47.09 100 GLY A N 1
ATOM 782 C CA . GLY A 1 100 ? 9.945 11.75 -13.766 1 47.09 100 GLY A CA 1
ATOM 783 C C . GLY A 1 100 ? 9.258 10.398 -13.703 1 47.09 100 GLY A C 1
ATOM 784 O O . GLY A 1 100 ? 8.984 9.891 -12.609 1 47.09 100 GLY A O 1
ATOM 785 N N . TRP A 1 101 ? 8.797 9.82 -14.883 1 43.56 101 TRP A N 1
ATOM 786 C CA . TRP A 1 101 ? 8.148 8.531 -15.078 1 43.56 101 TRP A CA 1
ATOM 787 C C . TRP A 1 101 ? 9.016 7.398 -14.531 1 43.56 101 TRP A C 1
ATOM 789 O O . TRP A 1 101 ? 8.5 6.414 -13.992 1 43.56 101 TRP A O 1
ATOM 799 N N . ALA A 1 102 ? 10.211 7.582 -14.734 1 44.94 102 ALA A N 1
ATOM 800 C CA . ALA A 1 102 ? 11.148 6.562 -14.273 1 44.94 102 ALA A CA 1
ATOM 801 C C . ALA A 1 102 ? 11.047 6.359 -12.766 1 44.94 102 ALA A C 1
ATOM 803 O O . ALA A 1 102 ? 11.227 5.242 -12.266 1 44.94 102 ALA A O 1
ATOM 804 N N . GLY A 1 103 ? 10.82 7.34 -12.062 1 46.97 103 GLY A N 1
ATOM 805 C CA . GLY A 1 103 ? 10.625 7.297 -10.617 1 46.97 103 GLY A CA 1
ATOM 806 C C . GLY A 1 103 ? 9.328 6.617 -10.211 1 46.97 103 GLY A C 1
ATOM 807 O O . GLY A 1 103 ? 9.195 6.164 -9.078 1 46.97 103 GLY A O 1
ATOM 808 N N . TRP A 1 104 ? 8.352 6.727 -11.102 1 44.31 104 TRP A N 1
ATOM 809 C CA . TRP A 1 104 ? 7.055 6.109 -10.82 1 44.31 104 TRP A CA 1
ATOM 810 C C . TRP A 1 104 ? 7.203 4.605 -10.617 1 44.31 104 TRP A C 1
ATOM 812 O O . TRP A 1 104 ? 6.457 4.004 -9.844 1 44.31 104 TRP A O 1
ATOM 822 N N . ASN A 1 105 ? 8.039 4.035 -11.516 1 43 105 ASN A N 1
ATOM 823 C CA . ASN A 1 105 ? 8.25 2.592 -11.445 1 43 105 ASN A CA 1
ATOM 824 C C . ASN A 1 105 ? 9.336 2.232 -10.43 1 43 105 ASN A C 1
ATOM 826 O O . ASN A 1 105 ? 9.594 1.053 -10.188 1 43 105 ASN A O 1
ATOM 830 N N . GLN A 1 106 ? 10.102 3.316 -10.078 1 41.75 106 GLN A N 1
ATOM 831 C CA . GLN A 1 106 ? 11.266 3.012 -9.25 1 41.75 106 GLN A CA 1
ATOM 832 C C . GLN A 1 106 ? 10.898 2.992 -7.766 1 41.75 106 GLN A C 1
ATOM 834 O O . GLN A 1 106 ? 10.305 3.947 -7.254 1 41.75 106 GLN A O 1
ATOM 839 N N . ILE A 1 107 ? 10.547 1.948 -7.324 1 44.12 107 ILE A N 1
ATOM 840 C CA . ILE A 1 107 ? 10.5 1.88 -5.867 1 44.12 107 ILE A CA 1
ATOM 841 C C . ILE A 1 107 ? 11.742 2.553 -5.281 1 44.12 107 ILE A C 1
ATOM 843 O O . ILE A 1 107 ? 11.641 3.32 -4.32 1 44.12 107 ILE A O 1
ATOM 847 N N . ASP A 1 108 ? 12.969 1.911 -5.387 1 42.62 108 ASP A N 1
ATOM 848 C CA . ASP A 1 108 ? 14.25 2.098 -4.707 1 42.62 108 ASP A CA 1
ATOM 849 C C . ASP A 1 108 ? 15.109 3.129 -5.434 1 42.62 108 ASP A C 1
ATOM 851 O O . ASP A 1 108 ? 15.812 2.797 -6.391 1 42.62 108 ASP A O 1
ATOM 855 N N . THR A 1 109 ? 14.672 4.191 -5.879 1 41.66 109 THR A N 1
ATOM 856 C CA . THR A 1 109 ? 15.898 4.91 -6.207 1 41.66 109 THR A CA 1
ATOM 857 C C . THR A 1 109 ? 16.812 5.004 -4.988 1 41.66 109 THR A C 1
ATOM 859 O O . THR A 1 109 ? 16.359 4.887 -3.85 1 41.66 109 THR A O 1
ATOM 862 N N . ALA A 1 110 ? 18.031 4.891 -5.129 1 40.44 110 ALA A N 1
ATOM 863 C CA . ALA A 1 110 ? 19.047 5.121 -4.109 1 40.44 110 ALA A CA 1
ATOM 864 C C . ALA A 1 110 ? 18.531 6.055 -3.02 1 40.44 110 ALA A C 1
ATOM 866 O O . ALA A 1 110 ? 18.906 5.93 -1.853 1 40.44 110 ALA A O 1
ATOM 867 N N . ASP A 1 111 ? 17.781 6.953 -3.359 1 39.84 111 ASP A N 1
ATOM 868 C CA . ASP A 1 111 ? 17.422 7.988 -2.393 1 39.84 111 ASP A CA 1
ATOM 869 C C . ASP A 1 111 ? 16.047 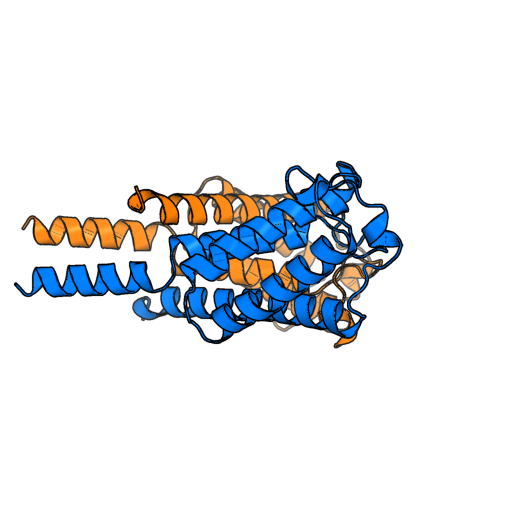7.719 -1.793 1 39.84 111 ASP A C 1
ATOM 871 O O . ASP A 1 111 ? 15.5 8.562 -1.068 1 39.84 111 ASP A O 1
ATOM 875 N N . GLY A 1 112 ? 15.555 6.535 -1.797 1 44.94 112 GLY A N 1
ATOM 876 C CA . GLY A 1 112 ? 14.336 6.258 -1.042 1 44.94 112 GLY A CA 1
ATOM 877 C C . GLY A 1 112 ? 13.094 6.832 -1.686 1 44.94 112 GLY A C 1
ATOM 878 O O . GLY A 1 112 ? 12.031 6.891 -1.057 1 44.94 112 GLY A O 1
ATOM 879 N N . LEU A 1 113 ? 13.227 7.609 -2.719 1 46.25 113 LEU A N 1
ATOM 880 C CA . LEU A 1 113 ? 12.211 8.531 -3.209 1 46.25 113 LEU A CA 1
ATOM 881 C C . LEU A 1 113 ? 11.211 7.816 -4.109 1 46.25 113 LEU A C 1
ATOM 883 O O . LEU A 1 113 ? 10.602 8.43 -4.988 1 46.25 113 LEU A O 1
ATOM 887 N N . GLY A 1 114 ? 10.969 6.48 -3.957 1 57.94 114 GLY A N 1
ATOM 888 C CA . GLY A 1 114 ? 10.07 5.895 -4.938 1 57.94 114 GLY A CA 1
ATOM 889 C C . GLY A 1 114 ? 8.617 6.262 -4.707 1 57.94 114 GLY A C 1
ATOM 890 O O . GLY A 1 114 ? 8.211 6.531 -3.574 1 57.94 114 GLY A O 1
ATOM 891 N N . PHE A 1 115 ? 7.824 6.691 -5.746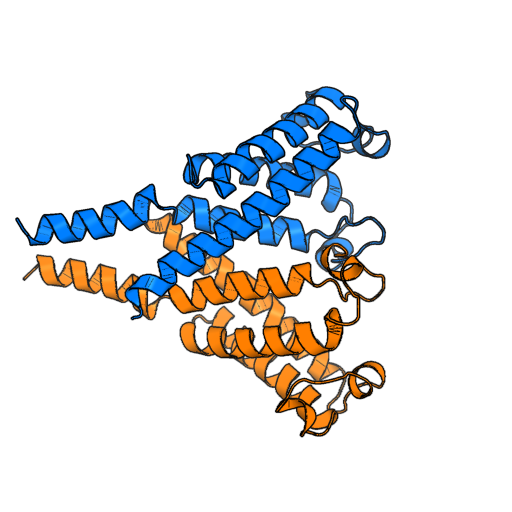 1 68.12 115 PHE A N 1
ATOM 892 C CA . PHE A 1 115 ? 6.449 7.176 -5.77 1 68.12 115 PHE A CA 1
ATOM 893 C C . PHE A 1 115 ? 5.477 6.07 -5.379 1 68.12 115 PHE A C 1
ATOM 895 O O . PHE A 1 115 ? 4.352 6.348 -4.961 1 68.12 115 PHE A O 1
ATOM 902 N N . LYS A 1 116 ? 5.922 4.898 -5.383 1 77.25 116 LYS A N 1
ATOM 903 C CA . LYS A 1 116 ? 4.992 3.785 -5.219 1 77.25 116 LYS A CA 1
ATOM 904 C C . LYS A 1 116 ? 4.52 3.678 -3.771 1 77.25 116 LYS A C 1
ATOM 906 O O . LYS A 1 116 ? 3.326 3.514 -3.514 1 77.25 116 LYS A O 1
ATOM 911 N N . VAL A 1 117 ? 5.531 3.863 -2.906 1 83.56 117 VAL A N 1
ATOM 912 C CA . VAL A 1 117 ? 5.211 3.676 -1.495 1 83.56 117 VAL A CA 1
ATOM 913 C C . VAL A 1 117 ? 4.266 4.781 -1.029 1 83.56 117 VAL A C 1
ATOM 915 O O . VAL A 1 117 ? 3.213 4.508 -0.452 1 83.56 117 VAL A O 1
ATOM 918 N N . PRO A 1 118 ? 4.562 6.055 -1.345 1 86.25 118 PRO A N 1
ATOM 919 C CA . PRO A 1 118 ? 3.621 7.094 -0.924 1 86.25 118 PRO A CA 1
ATOM 920 C C . PRO A 1 118 ? 2.246 6.949 -1.574 1 86.25 118 PRO A C 1
ATOM 922 O O . PRO A 1 118 ? 1.228 7.254 -0.95 1 86.25 118 PRO A O 1
ATOM 925 N N . LEU A 1 119 ? 2.199 6.535 -2.766 1 87.62 119 LEU A N 1
ATOM 926 C CA . LEU A 1 119 ? 0.92 6.336 -3.436 1 87.62 119 LEU A CA 1
ATOM 927 C C . LEU A 1 119 ? 0.123 5.223 -2.768 1 87.62 119 LEU A C 1
ATOM 929 O O . LEU A 1 119 ? -1.084 5.359 -2.551 1 87.62 119 LEU A O 1
ATOM 933 N N . MET A 1 120 ? 0.782 4.168 -2.48 1 92 120 MET A N 1
ATOM 934 C CA . MET A 1 120 ? 0.119 3.061 -1.8 1 92 120 MET A CA 1
ATOM 935 C C . MET A 1 120 ? -0.376 3.488 -0.422 1 92 120 MET A C 1
ATOM 937 O O . MET A 1 120 ? -1.489 3.143 -0.023 1 92 120 MET A O 1
ATOM 941 N N . LEU A 1 121 ? 0.474 4.199 0.25 1 94.31 121 LEU A N 1
ATOM 942 C CA . LEU A 1 121 ? 0.041 4.723 1.541 1 94.31 121 LEU A CA 1
ATOM 943 C C . LEU A 1 121 ? -1.177 5.625 1.38 1 94.31 121 LEU A C 1
ATOM 945 O O . LEU A 1 121 ? -2.102 5.578 2.193 1 94.31 121 LEU A O 1
ATOM 949 N N . GLY A 1 122 ? -1.151 6.477 0.36 1 95.81 122 GLY A N 1
ATOM 950 C CA . GLY A 1 122 ? -2.303 7.32 0.085 1 95.81 122 GLY A CA 1
ATOM 951 C C . GLY A 1 122 ? -3.582 6.535 -0.126 1 95.81 122 GLY A C 1
ATOM 952 O O . GLY A 1 122 ? -4.641 6.91 0.385 1 95.81 122 GLY A O 1
ATOM 953 N N . LEU A 1 123 ? -3.516 5.473 -0.849 1 96 123 LEU A N 1
ATOM 954 C CA . LEU A 1 123 ? -4.676 4.629 -1.107 1 96 123 LEU A CA 1
ATOM 955 C C . LEU A 1 123 ? -5.156 3.957 0.175 1 96 123 LEU A C 1
ATOM 957 O O . LEU A 1 123 ? -6.363 3.854 0.411 1 96 123 LEU A O 1
ATOM 961 N N . MET A 1 124 ? -4.215 3.506 0.956 1 96.56 124 MET A N 1
ATOM 962 C CA . MET A 1 124 ? -4.559 2.906 2.242 1 96.56 124 MET A CA 1
ATOM 963 C C . MET A 1 124 ? -5.266 3.916 3.141 1 96.56 124 MET A C 1
ATOM 965 O O . MET A 1 124 ? -6.266 3.588 3.785 1 96.56 124 MET A O 1
ATOM 969 N N . LEU A 1 125 ? -4.73 5.094 3.152 1 97.62 125 LEU A N 1
ATOM 970 C CA . LEU A 1 125 ? -5.344 6.164 3.932 1 97.62 125 LEU A CA 1
ATOM 971 C C . LEU A 1 125 ? -6.75 6.473 3.426 1 97.62 125 LEU A C 1
ATOM 973 O O . LEU A 1 125 ? -7.648 6.762 4.219 1 97.62 125 LEU A O 1
ATOM 977 N N . PHE A 1 126 ? -6.941 6.441 2.166 1 96.25 126 PHE A N 1
ATOM 978 C CA . PHE A 1 126 ? -8.258 6.73 1.608 1 96.25 126 PHE A CA 1
ATOM 979 C C . PHE A 1 126 ? -9.266 5.672 2.023 1 96.25 126 PHE A C 1
ATOM 981 O O . PHE A 1 126 ? -10.438 5.98 2.256 1 96.25 126 PHE A O 1
ATOM 988 N N . VAL A 1 127 ? -8.859 4.477 2.086 1 93.56 127 VAL A N 1
ATOM 989 C CA . VAL A 1 127 ? -9.727 3.418 2.6 1 93.56 127 VAL A CA 1
ATOM 990 C C . VAL A 1 127 ? -10.133 3.736 4.035 1 93.56 127 VAL A C 1
ATOM 992 O O . VAL A 1 127 ? -11.312 3.637 4.387 1 93.56 127 VAL A O 1
ATOM 995 N N . LEU A 1 128 ? -9.203 4.113 4.848 1 93.94 128 LEU A N 1
ATOM 996 C CA . LEU A 1 128 ? -9.484 4.438 6.242 1 93.94 128 LEU A CA 1
ATOM 997 C C . LEU A 1 128 ? -10.398 5.652 6.344 1 93.94 128 LEU A C 1
ATOM 999 O O . LEU A 1 128 ? -11.281 5.703 7.207 1 93.94 128 LEU A O 1
ATOM 1003 N N . PHE A 1 129 ? -10.133 6.645 5.535 1 94.25 129 PHE A N 1
ATOM 1004 C CA . PHE A 1 129 ? -10.961 7.836 5.48 1 94.25 129 PHE A CA 1
ATOM 1005 C C . PHE A 1 129 ? -12.406 7.477 5.137 1 94.25 129 PHE A C 1
ATOM 1007 O O . PHE A 1 129 ? -13.344 7.973 5.766 1 94.25 129 PHE A O 1
ATOM 1014 N N . ALA A 1 130 ? -12.539 6.551 4.168 1 88.88 130 ALA A N 1
ATOM 1015 C CA . ALA A 1 130 ? -13.852 6.227 3.613 1 88.88 130 ALA A CA 1
ATOM 1016 C C . ALA A 1 130 ? -14.57 5.195 4.48 1 88.88 130 ALA A C 1
ATOM 1018 O O . ALA A 1 130 ? -15.805 5.18 4.539 1 88.88 130 ALA A O 1
ATOM 1019 N N . CYS A 1 131 ? -13.75 4.246 5.098 1 77.81 131 CYS A N 1
ATOM 1020 C CA . CYS A 1 131 ? -14.336 3.096 5.777 1 77.81 131 CYS A CA 1
ATOM 1021 C C . CYS A 1 131 ? -14.109 3.178 7.281 1 77.81 131 CYS A C 1
ATOM 1023 O O . CYS A 1 131 ? -14.547 2.301 8.031 1 77.81 131 CYS A O 1
ATOM 1025 N N . GLY A 1 132 ? -13.398 3.979 7.742 1 67.31 132 GLY A N 1
ATOM 1026 C CA . GLY A 1 132 ? -13.023 4.027 9.148 1 67.31 132 GLY A CA 1
ATOM 1027 C C . GLY A 1 132 ? -14.211 4.035 10.086 1 67.31 132 GLY A C 1
ATOM 1028 O O . GLY A 1 132 ? -15.359 4.137 9.633 1 67.31 132 GLY A O 1
ATOM 1029 N N . PRO A 1 133 ? -14 3.404 11.297 1 60.09 133 PRO A N 1
ATOM 1030 C CA . PRO A 1 133 ? -15.016 3.045 12.289 1 60.09 133 PRO A CA 1
ATOM 1031 C C . PRO A 1 133 ? -16.188 4.02 12.312 1 60.09 133 PRO A C 1
ATOM 1033 O O . PRO A 1 133 ? -17.312 3.629 12.625 1 60.09 133 PRO A O 1
ATOM 1036 N N . GLY A 1 134 ? -15.984 5.203 12.312 1 51.06 134 GLY A N 1
ATOM 1037 C CA . GLY A 1 134 ? -17.234 5.891 12.586 1 51.06 134 GLY A CA 1
ATOM 1038 C C . GLY A 1 134 ? -18.344 5.52 11.617 1 51.06 134 GLY A C 1
ATOM 1039 O O . GLY A 1 134 ? -19.5 5.418 12.008 1 51.06 134 GLY A O 1
ATOM 1040 N N . ASP A 1 135 ? -17.984 5.172 10.5 1 47.28 135 ASP A N 1
ATOM 1041 C CA . ASP A 1 135 ? -19.062 4.977 9.531 1 47.28 135 ASP A CA 1
ATOM 1042 C C . ASP A 1 135 ? -19.438 3.498 9.422 1 47.28 135 ASP A C 1
ATOM 1044 O O . ASP A 1 135 ? -20.609 3.162 9.258 1 47.28 135 ASP A O 1
ATOM 1048 N N . TYR A 1 136 ? -18.547 2.617 9.375 1 46.31 136 TYR A N 1
ATOM 1049 C CA . TYR A 1 136 ? -18.922 1.212 9.266 1 46.31 136 TYR A CA 1
ATOM 1050 C C . TYR A 1 136 ? -19.531 0.708 10.57 1 46.31 136 TYR A C 1
ATOM 1052 O O . TYR A 1 136 ? -20.438 -0.139 10.555 1 46.31 136 TYR A O 1
ATOM 1060 N N . ALA A 1 137 ? -19.031 1.085 11.664 1 40.75 137 ALA A N 1
ATOM 1061 C CA . ALA A 1 137 ? -19.688 0.759 12.922 1 40.75 137 ALA A CA 1
ATOM 1062 C C . ALA A 1 137 ? -21.094 1.372 12.977 1 40.75 137 ALA A C 1
ATOM 1064 O O . ALA A 1 137 ? -22.031 0.756 13.492 1 40.75 137 ALA A O 1
ATOM 1065 N N . LEU A 1 138 ? -21.125 2.52 12.508 1 39.53 138 LEU A N 1
ATOM 1066 C CA . LEU A 1 138 ? -22.406 3.201 12.68 1 39.53 138 LEU A CA 1
ATOM 1067 C C . LEU A 1 138 ? -23.469 2.6 11.758 1 39.53 138 LEU A C 1
ATOM 1069 O O . LEU A 1 138 ? -24.641 2.512 12.133 1 39.53 138 LEU A O 1
ATOM 1073 N N . ASP A 1 139 ? -23.047 2.289 10.648 1 38.5 139 ASP A N 1
ATOM 1074 C CA . ASP A 1 139 ? -24.109 1.811 9.773 1 38.5 139 ASP A CA 1
ATOM 1075 C C . ASP A 1 139 ? -24.531 0.396 10.156 1 38.5 139 ASP A C 1
ATOM 1077 O O . ASP A 1 139 ? -25.719 0.065 10.102 1 38.5 139 ASP A O 1
ATOM 1081 N N . ARG A 1 140 ? -23.578 -0.381 10.492 1 42.28 140 ARG A N 1
ATOM 1082 C CA . ARG A 1 140 ? -24.031 -1.703 10.914 1 42.28 140 ARG A CA 1
ATOM 1083 C C . ARG A 1 140 ? -24.875 -1.617 12.18 1 42.28 140 ARG A C 1
ATOM 1085 O O . ARG A 1 140 ? -25.844 -2.35 12.336 1 42.28 140 ARG A O 1
ATOM 1092 N N . VAL A 1 141 ? -24.359 -0.763 13.062 1 38.19 141 VAL A N 1
ATOM 1093 C CA . VAL A 1 141 ? -25.141 -0.611 14.289 1 38.19 141 VAL A CA 1
ATOM 1094 C C . VAL A 1 141 ? -26.453 0.103 13.977 1 38.19 141 VAL A C 1
ATOM 1096 O O . VAL A 1 141 ? -27.5 -0.252 14.523 1 38.19 141 VAL A O 1
ATOM 1099 N N . ALA A 1 142 ? -26.297 1.005 13.133 1 40.62 142 ALA A N 1
ATOM 1100 C CA . ALA A 1 142 ? -27.531 1.736 12.836 1 40.62 142 ALA A CA 1
ATOM 1101 C C . ALA A 1 142 ? -28.516 0.86 12.07 1 40.62 142 ALA A C 1
ATOM 1103 O O . ALA A 1 142 ? -29.719 0.919 12.312 1 40.62 142 ALA A O 1
ATOM 1104 N N . ASN A 1 143 ? -28 0.113 11.188 1 41.44 143 ASN A N 1
ATOM 1105 C CA . ASN A 1 143 ? -28.922 -0.756 10.469 1 41.44 143 ASN A CA 1
ATOM 1106 C C . ASN A 1 143 ? -29.438 -1.886 11.352 1 41.44 143 ASN A C 1
ATOM 1108 O O . ASN A 1 143 ? -30.516 -2.426 11.109 1 41.44 143 ASN A O 1
ATOM 1112 N N . ARG A 1 144 ? -28.625 -2.285 12.289 1 40.84 144 ARG A N 1
ATOM 1113 C CA . ARG A 1 144 ? -29.125 -3.291 13.219 1 40.84 144 ARG A CA 1
ATOM 1114 C C . ARG A 1 144 ? -30.141 -2.686 14.18 1 40.84 144 ARG A C 1
ATOM 1116 O O . ARG A 1 144 ? -31.094 -3.357 14.602 1 40.84 144 ARG A O 1
ATOM 1123 N N . ALA A 1 145 ? -29.812 -1.474 14.508 1 42.12 145 ALA A N 1
ATOM 1124 C CA . ALA A 1 145 ? -30.766 -0.833 15.414 1 42.12 145 ALA A CA 1
ATOM 1125 C C . ALA A 1 145 ? -32.094 -0.544 14.703 1 42.12 145 ALA A C 1
ATOM 1127 O O . ALA A 1 145 ? -33.156 -0.585 15.32 1 42.12 145 ALA A O 1
ATOM 1128 N N . GLY A 1 146 ? -32 -0.176 13.508 1 36.31 146 GLY A N 1
ATOM 1129 C CA . GLY A 1 146 ? -33.25 0.135 12.805 1 36.31 146 GLY A CA 1
ATOM 1130 C C . GLY A 1 146 ? -34.094 -1.087 12.531 1 36.31 146 GLY A C 1
ATOM 1131 O O . GLY A 1 146 ? -35.281 -0.964 12.234 1 36.31 146 GLY A O 1
ATOM 1132 N N . LYS A 1 147 ? -33.5 -2.275 12.406 1 41.69 147 LYS A N 1
ATOM 1133 C CA . LYS A 1 147 ? -34.375 -3.447 12.227 1 41.69 147 LYS A CA 1
ATOM 1134 C C . LYS A 1 147 ? -34.969 -3.889 13.562 1 41.69 147 LYS A C 1
ATOM 1136 O O . LYS A 1 147 ? -35.844 -4.75 13.594 1 41.69 147 LYS A O 1
ATOM 1141 N N . ARG A 1 148 ? -34.375 -3.455 14.57 1 37.78 148 ARG A N 1
ATOM 1142 C CA . ARG A 1 148 ? -35.031 -3.859 15.82 1 37.78 148 ARG A CA 1
ATOM 1143 C C . ARG A 1 148 ? -36.125 -2.865 16.219 1 37.78 148 ARG A C 1
ATOM 1145 O O . ARG A 1 148 ? -36.844 -3.094 17.188 1 37.78 148 ARG A O 1
ATOM 1152 N N . ALA A 1 149 ? -36.312 -1.789 15.414 1 31.45 149 ALA A N 1
ATOM 1153 C CA . ALA A 1 149 ? -37.469 -0.991 15.781 1 31.45 149 ALA A CA 1
ATOM 1154 C C . ALA A 1 149 ? -38.656 -1.312 14.875 1 31.45 149 ALA A C 1
ATOM 1156 O O . ALA A 1 149 ? -38.5 -1.643 13.703 1 31.45 149 ALA A O 1
ATOM 1157 N N . VAL B 1 1 ? -23.531 11.688 0.409 1 41.16 1 VAL B N 1
ATOM 1158 C CA . VAL B 1 1 ? -22.312 11.922 -0.341 1 41.16 1 VAL B CA 1
ATOM 1159 C C . VAL B 1 1 ? -21.25 10.906 0.088 1 41.16 1 VAL B C 1
ATOM 1161 O O . VAL B 1 1 ? -20.484 10.414 -0.742 1 41.16 1 VAL B O 1
ATOM 1164 N N . ARG B 1 2 ? -21.344 10.469 1.373 1 60.78 2 ARG B N 1
ATOM 1165 C CA . ARG B 1 2 ? -20.359 9.602 1.995 1 60.78 2 ARG B CA 1
ATOM 1166 C C . ARG B 1 2 ? -20.562 8.148 1.57 1 60.78 2 ARG B C 1
ATOM 1168 O O . ARG B 1 2 ? -19.703 7.293 1.835 1 60.78 2 ARG B O 1
ATOM 1175 N N . ALA B 1 3 ? -21.703 8.094 0.748 1 62.56 3 ALA B N 1
ATOM 1176 C CA . ALA B 1 3 ? -22.156 6.742 0.433 1 62.56 3 ALA B CA 1
ATOM 1177 C C . ALA B 1 3 ? -21.25 6.09 -0.611 1 62.56 3 ALA B C 1
ATOM 1179 O O . ALA B 1 3 ? -21.109 4.863 -0.629 1 62.56 3 ALA B O 1
ATOM 1180 N N . HIS B 1 4 ? -20.547 7.035 -1.319 1 73.38 4 HIS B N 1
ATOM 1181 C CA . HIS B 1 4 ? -19.828 6.48 -2.457 1 73.38 4 HIS B CA 1
ATOM 1182 C C . HIS B 1 4 ? -18.328 6.363 -2.156 1 73.38 4 HIS B C 1
ATOM 1184 O O . HIS B 1 4 ? -17.594 5.762 -2.932 1 73.38 4 HIS B O 1
ATOM 1190 N N . GLU B 1 5 ? -17.984 6.781 -0.945 1 79.12 5 GLU B N 1
ATOM 1191 C CA . GLU B 1 5 ? -16.562 6.867 -0.623 1 79.12 5 GLU B CA 1
ATOM 1192 C C . GLU B 1 5 ? -15.945 5.48 -0.454 1 79.12 5 GLU B C 1
ATOM 1194 O O . GLU B 1 5 ? -14.891 5.188 -1.024 1 79.12 5 GLU B O 1
ATOM 1199 N N . PRO B 1 6 ? -16.688 4.652 0.16 1 81.38 6 PRO B N 1
ATOM 1200 C CA . PRO B 1 6 ? -16.109 3.316 0.315 1 81.38 6 PRO B CA 1
ATOM 1201 C C . PRO B 1 6 ? -16 2.562 -1.009 1 81.38 6 PRO B C 1
ATOM 1203 O O . PRO B 1 6 ? -15.016 1.867 -1.249 1 81.38 6 PRO B O 1
ATOM 1206 N N . ALA B 1 7 ? -17 2.779 -1.827 1 85.94 7 ALA B N 1
ATOM 1207 C CA . ALA B 1 7 ? -16.969 2.133 -3.137 1 85.94 7 ALA B CA 1
ATOM 1208 C C . ALA B 1 7 ? -15.789 2.639 -3.969 1 85.94 7 ALA B C 1
ATOM 1210 O O . ALA B 1 7 ? -15.125 1.857 -4.652 1 85.94 7 ALA B O 1
ATOM 1211 N N . LEU B 1 8 ? -15.594 3.873 -3.908 1 90.5 8 LEU B N 1
ATOM 1212 C CA . LEU B 1 8 ? -14.492 4.469 -4.66 1 90.5 8 LEU B CA 1
ATOM 1213 C C . LEU B 1 8 ? -13.148 4.02 -4.102 1 90.5 8 LEU B C 1
ATOM 1215 O O . LEU B 1 8 ? -12.219 3.732 -4.863 1 90.5 8 LEU B O 1
ATOM 1219 N N . ALA B 1 9 ? -13.039 3.977 -2.828 1 92.25 9 ALA B N 1
ATOM 1220 C CA . ALA B 1 9 ? -11.789 3.549 -2.193 1 92.25 9 ALA B CA 1
ATOM 1221 C C . ALA B 1 9 ? -11.445 2.111 -2.574 1 92.25 9 ALA B C 1
ATOM 1223 O O . ALA B 1 9 ? -10.297 1.809 -2.898 1 92.25 9 ALA B O 1
ATOM 1224 N N . LEU B 1 10 ? -12.406 1.286 -2.578 1 91.12 10 LEU B N 1
ATOM 1225 C CA . LEU B 1 10 ? -12.18 -0.118 -2.9 1 91.12 10 LEU B CA 1
ATOM 1226 C C . LEU B 1 10 ? -11.867 -0.293 -4.383 1 91.12 10 LEU B C 1
ATOM 1228 O O . LEU B 1 10 ? -11.078 -1.158 -4.758 1 91.12 10 LEU B O 1
ATOM 1232 N N . LEU B 1 11 ? -12.539 0.534 -5.164 1 93.12 11 LEU B N 1
ATOM 1233 C CA . LEU B 1 11 ? -12.266 0.495 -6.598 1 93.12 11 LEU B CA 1
ATOM 1234 C C . LEU B 1 11 ? -10.812 0.875 -6.879 1 93.12 11 LEU B C 1
ATOM 1236 O O . LEU B 1 11 ? -10.125 0.195 -7.648 1 93.12 11 LEU B O 1
ATOM 1240 N N . LEU B 1 12 ? -10.367 1.904 -6.285 1 94.69 12 LEU B N 1
ATOM 1241 C CA . LEU B 1 12 ? -9.008 2.371 -6.508 1 94.69 12 LEU B CA 1
ATOM 1242 C C . LEU B 1 12 ? -7.992 1.356 -5.988 1 94.69 12 LEU B C 1
ATOM 1244 O O . LEU B 1 12 ? -6.949 1.137 -6.613 1 94.69 12 LEU B O 1
ATOM 1248 N N . LEU B 1 13 ? -8.281 0.779 -4.871 1 94.69 13 LEU B N 1
ATOM 1249 C CA . LEU B 1 13 ? -7.422 -0.261 -4.32 1 94.69 13 LEU B CA 1
ATOM 1250 C C . LEU B 1 13 ? -7.328 -1.45 -5.27 1 94.69 13 LEU B C 1
ATOM 1252 O O . LEU B 1 13 ? -6.242 -1.988 -5.496 1 94.69 13 LEU B O 1
ATOM 1256 N N . ARG B 1 14 ? -8.43 -1.833 -5.758 1 95.5 14 ARG B N 1
ATOM 1257 C CA . ARG B 1 14 ? -8.508 -2.965 -6.672 1 95.5 14 ARG B CA 1
ATOM 1258 C C . ARG B 1 14 ? -7.703 -2.703 -7.941 1 95.5 14 ARG B C 1
ATOM 1260 O O . ARG B 1 14 ? -6.949 -3.566 -8.398 1 95.5 14 ARG B O 1
ATOM 1267 N N . LEU B 1 15 ? -7.879 -1.526 -8.492 1 96.94 15 LEU B N 1
ATOM 1268 C CA . LEU B 1 15 ? -7.191 -1.168 -9.719 1 96.94 15 LEU B CA 1
ATOM 1269 C C . LEU B 1 15 ? -5.684 -1.108 -9.508 1 96.94 15 LEU B C 1
ATOM 1271 O O . LEU B 1 15 ? -4.91 -1.553 -10.359 1 96.94 15 LEU B O 1
ATOM 1275 N N . TRP B 1 16 ? -5.289 -0.602 -8.398 1 95.44 16 TRP B N 1
ATOM 1276 C CA . TRP B 1 16 ? -3.865 -0.512 -8.094 1 95.44 16 TRP B CA 1
ATOM 1277 C C . TRP B 1 16 ? -3.258 -1.899 -7.922 1 95.44 16 TRP B C 1
ATOM 1279 O O . TRP B 1 16 ? -2.258 -2.232 -8.562 1 95.44 16 TRP B O 1
ATOM 1289 N N . ALA B 1 17 ? -3.848 -2.674 -7.031 1 96.31 17 ALA B N 1
ATOM 1290 C CA . ALA B 1 17 ? -3.338 -4.02 -6.781 1 96.31 17 ALA B CA 1
ATOM 1291 C C . ALA B 1 17 ? -3.35 -4.859 -8.055 1 96.31 17 ALA B C 1
ATOM 1293 O O . ALA B 1 17 ? -2.381 -5.559 -8.359 1 96.31 17 ALA B O 1
ATOM 1294 N N . GLY B 1 18 ? -4.473 -4.758 -8.797 1 97.69 18 GLY B N 1
ATOM 1295 C CA . GLY B 1 18 ? -4.559 -5.504 -10.039 1 97.69 18 GLY B CA 1
ATOM 1296 C C . GLY B 1 18 ? -3.457 -5.156 -11.023 1 97.69 18 GLY B C 1
ATOM 1297 O O . GLY B 1 18 ? -2.854 -6.047 -11.625 1 97.69 18 GLY B O 1
ATOM 1298 N N . TRP B 1 19 ? -3.234 -3.891 -11.188 1 96.56 19 TRP B N 1
ATOM 1299 C CA . TRP B 1 19 ? -2.205 -3.43 -12.117 1 96.56 19 TRP B CA 1
ATOM 1300 C C . TRP B 1 19 ? -0.827 -3.93 -11.688 1 96.56 19 TRP B C 1
ATOM 1302 O O . TRP B 1 19 ? -0.061 -4.434 -12.516 1 96.56 19 TRP B O 1
ATOM 1312 N N . GLU B 1 20 ? -0.509 -3.801 -10.43 1 93.19 20 GLU B N 1
ATOM 1313 C CA . GLU B 1 20 ? 0.8 -4.203 -9.922 1 93.19 20 GLU B CA 1
ATOM 1314 C C . GLU B 1 20 ? 1.062 -5.684 -10.188 1 93.19 20 GLU B C 1
ATOM 1316 O O . GLU B 1 20 ? 2.143 -6.055 -10.656 1 93.19 20 GLU B O 1
ATOM 1321 N N . PHE B 1 21 ? 0.077 -6.488 -9.914 1 97.06 21 PHE B N 1
ATOM 1322 C CA . PHE B 1 21 ? 0.297 -7.922 -10.062 1 97.06 21 PHE B CA 1
ATOM 1323 C C . PHE B 1 21 ? 0.257 -8.328 -11.531 1 97.06 21 PHE B C 1
ATOM 1325 O O . PHE B 1 21 ? 1.046 -9.164 -11.977 1 97.06 21 PHE B O 1
ATOM 1332 N N . ALA B 1 22 ? -0.682 -7.75 -12.312 1 97.62 22 ALA B N 1
ATOM 1333 C CA . ALA B 1 22 ? -0.728 -8.062 -13.734 1 97.62 22 ALA B CA 1
ATOM 1334 C C . ALA B 1 22 ? 0.594 -7.711 -14.414 1 97.62 22 ALA B C 1
ATOM 1336 O O . ALA B 1 22 ? 1.097 -8.484 -15.242 1 97.62 22 ALA B O 1
ATOM 1337 N N . ARG B 1 23 ? 1.138 -6.578 -14.094 1 94.88 23 ARG B N 1
ATOM 1338 C CA . ARG B 1 23 ? 2.42 -6.148 -14.641 1 94.88 23 ARG B CA 1
ATOM 1339 C C . ARG B 1 23 ? 3.541 -7.09 -14.219 1 94.88 23 ARG B C 1
ATOM 1341 O O . ARG B 1 23 ? 4.383 -7.473 -15.031 1 94.88 23 ARG B O 1
ATOM 1348 N N . ALA B 1 24 ? 3.605 -7.48 -12.977 1 92.25 24 ALA B N 1
ATOM 1349 C CA . ALA B 1 24 ? 4.621 -8.398 -12.469 1 92.25 24 ALA B CA 1
ATOM 1350 C C . ALA B 1 24 ? 4.555 -9.742 -13.195 1 92.25 24 ALA B C 1
ATOM 1352 O O . ALA B 1 24 ? 5.59 -10.289 -13.586 1 92.25 24 ALA B O 1
ATOM 1353 N N . GLY B 1 25 ? 3.322 -10.219 -13.32 1 96.19 25 GLY B N 1
ATOM 1354 C CA . GLY B 1 25 ? 3.16 -11.469 -14.047 1 96.19 25 GLY B CA 1
ATOM 1355 C C . GLY B 1 25 ? 3.594 -11.367 -15.5 1 96.19 25 GLY B C 1
ATOM 1356 O O . GLY B 1 25 ? 4.238 -12.281 -16.031 1 96.19 25 GLY B O 1
ATOM 1357 N N . TRP B 1 26 ? 3.246 -10.242 -16.109 1 96.31 26 TRP B N 1
ATOM 1358 C CA . TRP B 1 26 ? 3.627 -10.016 -17.5 1 96.31 26 TRP B CA 1
ATOM 1359 C C . TRP B 1 26 ? 5.145 -9.969 -17.656 1 96.31 26 TRP B C 1
ATOM 1361 O O . TRP B 1 26 ? 5.703 -10.586 -18.562 1 96.31 26 TRP B O 1
ATOM 1371 N N . ILE B 1 27 ? 5.816 -9.281 -16.781 1 92.44 27 ILE B N 1
ATOM 1372 C CA . ILE B 1 27 ? 7.27 -9.141 -16.812 1 92.44 27 ILE B CA 1
ATOM 1373 C C . ILE B 1 27 ? 7.922 -10.508 -16.641 1 92.44 27 ILE B C 1
ATOM 1375 O O . ILE B 1 27 ? 8.852 -10.859 -17.375 1 92.44 27 ILE B O 1
ATOM 1379 N N . LYS B 1 28 ? 7.426 -11.281 -15.719 1 93.94 28 LYS B N 1
ATOM 1380 C CA . LYS B 1 28 ? 7.988 -12.609 -15.469 1 93.94 28 LYS B CA 1
ATOM 1381 C C . LYS B 1 28 ? 7.832 -13.508 -16.688 1 93.94 28 LYS B C 1
ATOM 1383 O O . LYS B 1 28 ? 8.812 -14.086 -17.172 1 93.94 28 LYS B O 1
ATOM 1388 N N . LEU B 1 29 ? 6.691 -13.5 -17.234 1 96.06 29 LEU B N 1
ATOM 1389 C CA . LEU B 1 29 ? 6.391 -14.453 -18.297 1 96.06 29 LEU B CA 1
ATOM 1390 C C . LEU B 1 29 ? 6.965 -13.984 -19.625 1 96.06 29 LEU B C 1
ATOM 1392 O O . LEU B 1 29 ? 7.32 -14.797 -20.484 1 96.06 29 LEU B O 1
ATOM 1396 N N . SER B 1 30 ? 7.008 -12.695 -19.812 1 95.94 30 SER B N 1
ATOM 1397 C CA . SER B 1 30 ? 7.605 -12.156 -21.031 1 95.94 30 SER B CA 1
ATOM 1398 C C . SER B 1 30 ? 9.117 -12.344 -21.031 1 95.94 30 SER B C 1
ATOM 1400 O O . SER B 1 30 ? 9.75 -12.328 -22.094 1 95.94 30 SER B O 1
ATOM 1402 N N . GLY B 1 31 ? 9.656 -12.492 -19.844 1 93.31 31 GLY B N 1
ATOM 1403 C CA . GLY B 1 31 ? 11.086 -12.727 -19.719 1 93.31 31 GLY B CA 1
ATOM 1404 C C . GLY B 1 31 ? 11.477 -14.164 -20 1 93.31 31 GLY B C 1
ATOM 1405 O O . GLY B 1 31 ? 12.664 -14.484 -20.109 1 93.31 31 GLY B O 1
ATOM 1406 N N . GLY B 1 32 ? 10.5 -15.094 -20.078 1 93.62 32 GLY B N 1
ATOM 1407 C CA . GLY B 1 32 ? 10.75 -16.5 -20.391 1 93.62 32 GLY B CA 1
ATOM 1408 C C . GLY B 1 32 ? 10.039 -17.453 -19.453 1 93.62 32 GLY B C 1
ATOM 1409 O O . GLY B 1 32 ? 9.57 -17.047 -18.391 1 93.62 32 GLY B O 1
ATOM 1410 N N . TRP B 1 33 ? 10.031 -18.641 -19.891 1 93.81 33 TRP B N 1
ATOM 1411 C CA . TRP B 1 33 ? 9.305 -19.656 -19.125 1 93.81 33 TRP B CA 1
ATOM 1412 C C . TRP B 1 33 ? 10.227 -20.359 -18.141 1 93.81 33 TRP B C 1
ATOM 1414 O O . TRP B 1 33 ? 9.773 -21.109 -17.281 1 93.81 33 TRP B O 1
ATOM 1424 N N . GLN B 1 34 ? 11.516 -20.047 -18.25 1 95.69 34 GLN B N 1
ATOM 1425 C CA . GLN B 1 34 ? 12.492 -20.594 -17.312 1 95.69 34 GLN B CA 1
ATOM 1426 C C . GLN B 1 34 ? 12.828 -19.578 -16.219 1 95.69 34 GLN B C 1
ATOM 1428 O O . GLN B 1 34 ? 12.953 -18.375 -16.5 1 95.69 34 GLN B O 1
ATOM 1433 N N . ALA B 1 35 ? 12.953 -20.094 -15.062 1 95 35 ALA B N 1
ATOM 1434 C CA . ALA B 1 35 ? 13.336 -19.219 -13.961 1 95 35 ALA B CA 1
ATOM 1435 C C . ALA B 1 35 ? 14.742 -18.656 -14.164 1 95 35 ALA B C 1
ATOM 1437 O O . ALA B 1 35 ? 15.664 -19.391 -14.531 1 95 35 ALA B O 1
ATOM 1438 N N . PRO B 1 36 ? 14.883 -17.422 -13.938 1 93.19 36 PRO B N 1
ATOM 1439 C CA . PRO B 1 36 ? 16.25 -16.891 -13.961 1 93.19 36 PRO B CA 1
ATOM 1440 C C . PRO B 1 36 ? 17.109 -17.422 -12.828 1 93.19 36 PRO B C 1
ATOM 1442 O O . PRO B 1 36 ? 16.594 -17.938 -11.836 1 93.19 36 PRO B O 1
ATOM 1445 N N . GLN B 1 37 ? 18.406 -17.203 -12.992 1 90.38 37 GLN B N 1
ATOM 1446 C CA . GLN B 1 37 ? 19.375 -17.781 -12.062 1 90.38 37 GLN B CA 1
ATOM 1447 C C . GLN B 1 37 ? 19.141 -17.281 -10.641 1 90.38 37 GLN B C 1
ATOM 1449 O O . GLN B 1 37 ? 19.188 -18.062 -9.688 1 90.38 37 GLN B O 1
ATOM 1454 N N . TRP B 1 38 ? 18.875 -16.031 -10.523 1 84 38 TRP B N 1
ATOM 1455 C CA . TRP B 1 38 ? 18.672 -15.469 -9.195 1 84 38 TRP B CA 1
ATOM 1456 C C . TRP B 1 38 ? 17.469 -16.109 -8.508 1 84 38 TRP B C 1
ATOM 1458 O O . TRP B 1 38 ? 17.453 -16.25 -7.281 1 84 38 TRP B O 1
ATOM 1468 N N . PHE B 1 39 ? 16.484 -16.5 -9.258 1 88.94 39 PHE B N 1
ATOM 1469 C CA . PHE B 1 39 ? 15.273 -17.109 -8.734 1 88.94 39 PHE B CA 1
ATOM 1470 C C . PHE B 1 39 ? 15.516 -18.578 -8.391 1 88.94 39 PHE B C 1
ATOM 1472 O O . PHE B 1 39 ? 15.016 -19.078 -7.383 1 88.94 39 PHE B O 1
ATOM 1479 N N . SER B 1 40 ? 16.266 -19.172 -9.172 1 90.56 40 SER B N 1
ATOM 1480 C CA . SER B 1 40 ? 16.531 -20.594 -9 1 90.56 40 SER B CA 1
ATOM 1481 C C . SER B 1 40 ? 17.312 -20.859 -7.711 1 90.56 40 SER B C 1
ATOM 1483 O O . SER B 1 40 ? 17.297 -21.969 -7.188 1 90.56 40 SER B O 1
ATOM 1485 N N . GLY B 1 41 ? 17.969 -19.812 -7.203 1 86.88 41 GLY B N 1
ATOM 1486 C CA . GLY B 1 41 ? 18.766 -19.953 -5.996 1 86.88 41 GLY B CA 1
ATOM 1487 C C . GLY B 1 41 ? 18.016 -19.609 -4.734 1 86.88 41 GLY B C 1
ATOM 1488 O O . GLY B 1 41 ? 18.547 -19.719 -3.629 1 86.88 41 GLY B O 1
ATOM 1489 N N . LEU B 1 42 ? 16.75 -19.297 -4.844 1 86.38 42 LEU B N 1
ATOM 1490 C CA . LEU B 1 42 ? 15.961 -18.844 -3.695 1 86.38 42 LEU B CA 1
ATOM 1491 C C . LEU B 1 42 ? 15.539 -20.031 -2.838 1 86.38 42 LEU B C 1
ATOM 1493 O O . LEU B 1 42 ? 15.266 -21.125 -3.361 1 86.38 42 LEU B O 1
ATOM 1497 N N . ASP B 1 43 ? 15.508 -19.812 -1.463 1 87.69 43 ASP B N 1
ATOM 1498 C CA . ASP B 1 43 ? 14.898 -20.75 -0.538 1 87.69 43 ASP B CA 1
ATOM 1499 C C . ASP B 1 43 ? 13.383 -20.562 -0.482 1 87.69 43 ASP B C 1
ATOM 1501 O O . ASP B 1 43 ? 12.898 -19.547 0.019 1 87.69 43 ASP B O 1
ATOM 1505 N N . MET B 1 44 ? 12.695 -21.547 -1.017 1 91.38 44 MET B N 1
ATOM 1506 C CA . MET B 1 44 ? 11.234 -21.453 -1.09 1 91.38 44 MET B CA 1
ATOM 1507 C C . MET B 1 44 ? 10.586 -22.125 0.111 1 91.38 44 MET B C 1
ATOM 1509 O O . MET B 1 44 ? 11.094 -23.125 0.618 1 91.38 44 MET B O 1
ATOM 1513 N N . PRO B 1 45 ? 9.508 -21.547 0.565 1 92.69 45 PRO B N 1
ATOM 1514 C CA . PRO B 1 45 ? 8.766 -22.25 1.617 1 92.69 45 PRO B CA 1
ATOM 1515 C C . PRO B 1 45 ? 8.047 -23.5 1.104 1 92.69 45 PRO B C 1
ATOM 1517 O O . PRO B 1 45 ? 7.785 -23.609 -0.097 1 92.69 45 PRO B O 1
ATOM 1520 N N . VAL B 1 46 ? 7.816 -24.453 2.1 1 92.88 46 VAL B N 1
ATOM 1521 C CA . VAL B 1 46 ? 6.961 -25.578 1.74 1 92.88 46 VAL B CA 1
ATOM 1522 C C . VAL B 1 46 ? 5.543 -25.078 1.453 1 92.88 46 VAL B C 1
ATOM 1524 O O . VAL B 1 46 ? 5.016 -24.234 2.18 1 92.88 46 VAL B O 1
ATOM 1527 N N . PRO B 1 47 ? 4.832 -25.484 0.347 1 94.44 47 PRO B N 1
ATOM 1528 C CA . PRO B 1 47 ? 5.176 -26.594 -0.526 1 94.44 47 PRO B CA 1
ATOM 1529 C C . PRO B 1 47 ? 5.965 -26.172 -1.76 1 94.44 47 PRO B C 1
ATOM 1531 O O . PRO B 1 47 ? 6.375 -27.016 -2.562 1 94.44 47 PRO B O 1
ATOM 1534 N N . GLN B 1 48 ? 6.223 -24.844 -1.946 1 94.94 48 GLN B N 1
ATOM 1535 C CA . GLN B 1 48 ? 6.918 -24.359 -3.135 1 94.94 48 GLN B CA 1
ATOM 1536 C C . GLN B 1 48 ? 8.328 -24.938 -3.217 1 94.94 48 GLN B C 1
ATOM 1538 O O . GLN B 1 48 ? 8.875 -25.094 -4.309 1 94.94 48 GLN B O 1
ATOM 1543 N N . ALA B 1 49 ? 8.859 -25.312 -2.09 1 94.19 49 ALA B N 1
ATOM 1544 C CA . ALA B 1 49 ? 10.211 -25.875 -2.029 1 94.19 49 ALA B CA 1
ATOM 1545 C C . ALA B 1 49 ? 10.273 -27.234 -2.723 1 94.19 49 ALA B C 1
ATOM 1547 O O . ALA B 1 49 ? 11.352 -27.688 -3.119 1 94.19 49 ALA B O 1
ATOM 1548 N N . TRP B 1 50 ? 9.141 -27.875 -2.828 1 95.75 50 TRP B N 1
ATOM 1549 C CA . TRP B 1 50 ? 9.094 -29.203 -3.422 1 95.75 50 TRP B CA 1
ATOM 1550 C C . TRP B 1 50 ? 8.961 -29.125 -4.938 1 95.75 50 TRP B C 1
ATOM 1552 O O . TRP B 1 50 ? 9.031 -30.141 -5.633 1 95.75 50 TRP B O 1
ATOM 1562 N N . LEU B 1 51 ? 8.805 -27.938 -5.453 1 96 51 LEU B N 1
ATOM 1563 C CA . LEU B 1 51 ? 8.602 -27.734 -6.883 1 96 51 LEU B CA 1
ATOM 1564 C C . LEU B 1 51 ? 9.883 -27.219 -7.539 1 96 51 LEU B C 1
ATOM 1566 O O . LEU B 1 51 ? 10.633 -26.453 -6.926 1 96 51 LEU B O 1
ATOM 1570 N N . PRO B 1 52 ? 10.086 -27.688 -8.828 1 96.56 52 PRO B N 1
ATOM 1571 C CA . PRO B 1 52 ? 11.219 -27.094 -9.547 1 96.56 52 PRO B CA 1
ATOM 1572 C C . PRO B 1 52 ? 11.086 -25.578 -9.711 1 96.56 52 PRO B C 1
ATOM 1574 O O . PRO B 1 52 ? 9.977 -25.047 -9.758 1 96.56 52 PRO B O 1
ATOM 1577 N N . ALA B 1 53 ? 12.188 -24.906 -9.844 1 96.06 53 ALA B N 1
ATOM 1578 C CA . ALA B 1 53 ? 12.242 -23.453 -9.945 1 96.06 53 ALA B CA 1
ATOM 1579 C C . ALA B 1 53 ? 11.422 -22.953 -11.141 1 96.06 53 ALA B C 1
ATOM 1581 O O . ALA B 1 53 ? 10.719 -21.953 -11.039 1 96.06 53 ALA B O 1
ATOM 1582 N N . ASP B 1 54 ? 11.5 -23.688 -12.203 1 97.19 54 ASP B N 1
ATOM 1583 C CA . ASP B 1 54 ? 10.773 -23.281 -13.406 1 97.19 54 ASP B CA 1
ATOM 1584 C C . ASP B 1 54 ? 9.266 -23.312 -13.172 1 97.19 54 ASP B C 1
ATOM 1586 O O . ASP B 1 54 ? 8.539 -22.422 -13.641 1 97.19 54 ASP B O 1
ATOM 1590 N N . LEU B 1 55 ? 8.805 -24.281 -12.5 1 97.31 55 LEU B N 1
ATOM 1591 C CA . LEU B 1 55 ? 7.375 -24.391 -12.219 1 97.31 55 LEU B CA 1
ATOM 1592 C C . LEU B 1 55 ? 6.93 -23.281 -11.273 1 97.31 55 LEU B C 1
ATOM 1594 O O . LEU B 1 55 ? 5.855 -22.703 -11.445 1 97.31 55 LEU B O 1
ATOM 1598 N N . ASN B 1 56 ? 7.723 -22.969 -10.297 1 97.44 56 ASN B N 1
ATOM 1599 C CA . ASN B 1 56 ? 7.422 -21.844 -9.406 1 97.44 56 ASN B CA 1
ATOM 1600 C C . ASN B 1 56 ? 7.355 -20.531 -10.164 1 97.44 56 ASN B C 1
ATOM 1602 O O . ASN B 1 56 ? 6.484 -19.703 -9.906 1 97.44 56 ASN B O 1
ATOM 1606 N N . TRP B 1 57 ? 8.266 -20.375 -11.086 1 96.25 57 TRP B N 1
ATOM 1607 C CA . TRP B 1 57 ? 8.352 -19.156 -11.891 1 96.25 57 TRP B CA 1
ATOM 1608 C C . TRP B 1 57 ? 7.105 -18.984 -12.742 1 96.25 57 TRP B C 1
ATOM 1610 O O . TRP B 1 57 ? 6.461 -17.922 -12.703 1 96.25 57 TRP B O 1
ATOM 1620 N N . ILE B 1 58 ? 6.684 -20.031 -13.391 1 97.62 58 ILE B N 1
ATOM 1621 C CA . ILE B 1 58 ? 5.539 -19.969 -14.289 1 97.62 58 ILE B CA 1
ATOM 1622 C C . ILE B 1 58 ? 4.254 -19.828 -13.477 1 97.62 58 ILE B C 1
ATOM 1624 O O . ILE B 1 58 ? 3.334 -19.109 -13.875 1 97.62 58 ILE B O 1
ATOM 1628 N N . ALA B 1 59 ? 4.215 -20.547 -12.406 1 97.94 59 ALA B N 1
ATOM 1629 C CA . ALA B 1 59 ? 3.037 -20.469 -11.539 1 97.94 59 ALA B CA 1
ATOM 1630 C C . ALA B 1 59 ? 2.871 -19.062 -10.977 1 97.94 59 ALA B C 1
ATOM 1632 O O . ALA B 1 59 ? 1.777 -18.5 -11.016 1 97.94 59 ALA B O 1
ATOM 1633 N N . ALA B 1 60 ? 3.965 -18.516 -10.43 1 97.19 60 ALA B N 1
ATOM 1634 C CA . ALA B 1 60 ? 3.916 -17.172 -9.883 1 97.19 60 ALA B CA 1
ATOM 1635 C C . ALA B 1 60 ? 3.508 -16.156 -10.953 1 97.19 60 ALA B C 1
ATOM 1637 O O . ALA B 1 60 ? 2.604 -15.344 -10.734 1 97.19 60 ALA B O 1
ATOM 1638 N N . GLY B 1 61 ? 4.191 -16.25 -12.07 1 97.62 61 GLY B N 1
ATOM 1639 C CA . GLY B 1 61 ? 3.875 -15.352 -13.164 1 97.62 61 GLY B CA 1
ATOM 1640 C C . GLY B 1 61 ? 2.441 -15.477 -13.648 1 97.62 61 GLY B C 1
ATOM 1641 O O . GLY B 1 61 ? 1.76 -14.477 -13.859 1 97.62 61 GLY B O 1
ATOM 1642 N N . GLY B 1 62 ? 1.992 -16.719 -13.82 1 98.5 62 GLY B N 1
ATOM 1643 C CA . GLY B 1 62 ? 0.635 -16.969 -14.273 1 98.5 62 GLY B CA 1
ATOM 1644 C C . GLY B 1 62 ? -0.422 -16.484 -13.305 1 98.5 62 GLY B C 1
ATOM 1645 O O . GLY B 1 62 ? -1.39 -15.836 -13.703 1 98.5 62 GLY B O 1
ATOM 1646 N N . LEU B 1 63 ? -0.259 -16.859 -12.07 1 98.69 63 LEU B N 1
ATOM 1647 C CA . LEU B 1 63 ? -1.22 -16.453 -11.047 1 98.69 63 LEU B CA 1
ATOM 1648 C C . LEU B 1 63 ? -1.252 -14.938 -10.906 1 98.69 63 LEU B C 1
ATOM 1650 O O . LEU B 1 63 ? -2.326 -14.344 -10.781 1 98.69 63 LEU B O 1
ATOM 1654 N N . GLU B 1 64 ? -0.09 -14.328 -10.906 1 98.62 64 GLU B N 1
ATOM 1655 C CA . GLU B 1 64 ? -0.023 -12.875 -10.828 1 98.62 64 GLU B CA 1
ATOM 1656 C C . GLU B 1 64 ? -0.745 -12.227 -12.008 1 98.62 64 GLU B C 1
ATOM 1658 O O . GLU B 1 64 ? -1.552 -11.312 -11.812 1 98.62 64 GLU B O 1
ATOM 1663 N N . LEU B 1 65 ? -0.492 -12.711 -13.172 1 98.44 65 LEU B N 1
ATOM 1664 C CA . LEU B 1 65 ? -1.072 -12.125 -14.375 1 98.44 65 LEU B CA 1
ATOM 1665 C C . LEU B 1 65 ? -2.586 -12.305 -14.391 1 98.44 65 LEU B C 1
ATOM 1667 O O . LEU B 1 65 ? -3.33 -11.336 -14.523 1 98.44 65 LEU B O 1
ATOM 1671 N N . PHE B 1 66 ? -3.049 -13.484 -14.219 1 98.69 66 PHE B N 1
ATOM 1672 C CA . PHE B 1 66 ? -4.465 -13.789 -14.375 1 98.69 66 PHE B CA 1
ATOM 1673 C C . PHE B 1 66 ? -5.273 -13.203 -13.219 1 98.69 66 PHE B C 1
ATOM 1675 O O . PHE B 1 66 ? -6.34 -12.625 -13.43 1 98.69 66 PHE B O 1
ATOM 1682 N N . CYS B 1 67 ? -4.762 -13.391 -12.047 1 98.69 67 CYS B N 1
ATOM 1683 C CA . CYS B 1 67 ? -5.492 -12.836 -10.906 1 98.69 67 CYS B CA 1
ATOM 1684 C C . CYS B 1 67 ? -5.422 -11.312 -10.906 1 98.69 67 CYS B C 1
ATOM 1686 O O . CYS B 1 67 ? -6.367 -10.641 -10.492 1 98.69 67 CYS B O 1
ATOM 1688 N N . GLY B 1 68 ? -4.25 -10.75 -11.273 1 98.56 68 GLY B N 1
ATOM 1689 C CA . GLY B 1 68 ? -4.176 -9.305 -11.453 1 98.56 68 GLY B CA 1
ATOM 1690 C C . GLY B 1 68 ? -5.199 -8.773 -12.438 1 98.56 68 GLY B C 1
ATOM 1691 O O . GLY B 1 68 ? -5.863 -7.77 -12.164 1 98.56 68 GLY B O 1
ATOM 1692 N N . LEU B 1 69 ? -5.422 -9.453 -13.539 1 98.38 69 LEU B N 1
ATOM 1693 C CA . LEU B 1 69 ? -6.41 -9.07 -14.539 1 98.38 69 LEU B CA 1
ATOM 1694 C C . LEU B 1 69 ? -7.824 -9.211 -13.992 1 98.38 69 LEU B C 1
ATOM 1696 O O . LEU B 1 69 ? -8.688 -8.375 -14.273 1 98.38 69 LEU B O 1
ATOM 1700 N N . ALA B 1 70 ? -8.047 -10.273 -13.312 1 97.75 70 ALA B N 1
ATOM 1701 C CA . ALA B 1 70 ? -9.359 -10.453 -12.688 1 97.75 70 ALA B CA 1
ATOM 1702 C C . ALA B 1 70 ? -9.703 -9.281 -11.781 1 97.75 70 ALA B C 1
ATOM 1704 O O . ALA B 1 70 ? -10.836 -8.797 -11.781 1 97.75 70 ALA B O 1
ATOM 1705 N N . LEU B 1 71 ? -8.719 -8.812 -11.016 1 97.12 71 LEU B N 1
ATOM 1706 C CA . LEU B 1 71 ? -8.93 -7.664 -10.141 1 97.12 71 LEU B CA 1
ATOM 1707 C C . LEU B 1 71 ? -9.211 -6.406 -10.961 1 97.12 71 LEU B C 1
ATOM 1709 O O . LEU B 1 71 ? -10.102 -5.625 -10.617 1 97.12 71 LEU B O 1
ATOM 1713 N N . LEU B 1 72 ? -8.453 -6.23 -12.016 1 97.38 72 LEU B N 1
ATOM 1714 C CA . LEU B 1 72 ? -8.672 -5.062 -12.867 1 97.38 72 LEU B CA 1
ATOM 1715 C C . LEU B 1 72 ? -10.086 -5.051 -13.43 1 97.38 72 LEU B C 1
ATOM 1717 O O . LEU B 1 72 ? -10.711 -3.992 -13.539 1 97.38 72 LEU B O 1
ATOM 1721 N N . LEU B 1 73 ? -10.617 -6.215 -13.688 1 96.38 73 LEU B N 1
ATOM 1722 C CA . LEU B 1 73 ? -11.93 -6.336 -14.305 1 96.38 73 LEU B CA 1
ATOM 1723 C C . LEU B 1 73 ? -13.031 -6.414 -13.25 1 96.38 73 LEU B C 1
ATOM 1725 O O . LEU B 1 73 ? -14.211 -6.262 -13.562 1 96.38 73 LEU B O 1
ATOM 1729 N N . GLY B 1 74 ? -12.664 -6.617 -12.07 1 93.5 74 GLY B N 1
ATOM 1730 C CA . GLY B 1 74 ? -13.625 -6.68 -10.984 1 93.5 74 GLY B CA 1
ATOM 1731 C C . GLY B 1 74 ? -14.367 -8 -10.914 1 93.5 74 GLY B C 1
ATOM 1732 O O . GLY B 1 74 ? -15.508 -8.055 -10.453 1 93.5 74 GLY B O 1
ATOM 1733 N N . VAL B 1 75 ? -13.695 -9.055 -11.391 1 93.81 75 VAL B N 1
ATOM 1734 C CA . VAL B 1 75 ? -14.32 -10.375 -11.367 1 93.81 75 VAL B CA 1
ATOM 1735 C C . VAL B 1 75 ? -13.578 -11.281 -10.391 1 93.81 75 VAL B C 1
ATOM 1737 O O . VAL B 1 75 ? -12.352 -11.234 -10.297 1 93.81 75 VAL B O 1
ATOM 1740 N N . PHE B 1 76 ? -14.328 -12 -9.523 1 94.38 76 PHE B N 1
ATOM 1741 C CA . PHE B 1 76 ? -13.789 -12.953 -8.562 1 94.38 76 PHE B CA 1
ATOM 1742 C C . PHE B 1 76 ? -12.812 -12.273 -7.613 1 94.38 76 PHE B C 1
ATOM 1744 O O . PHE B 1 76 ? -11.734 -12.797 -7.34 1 94.38 76 PHE B O 1
ATOM 1751 N N . THR B 1 77 ? -13.188 -11.125 -7.188 1 94.38 77 THR B N 1
ATOM 1752 C CA . THR B 1 77 ? -12.289 -10.289 -6.406 1 94.38 77 THR B CA 1
ATOM 1753 C C . THR B 1 77 ? -11.828 -11.016 -5.148 1 94.38 77 THR B C 1
ATOM 1755 O O . THR B 1 77 ? -10.633 -11.031 -4.832 1 94.38 77 THR B O 1
ATOM 1758 N N . ARG B 1 78 ? -12.688 -11.641 -4.418 1 92.44 78 ARG B N 1
ATOM 1759 C CA . ARG B 1 78 ? -12.328 -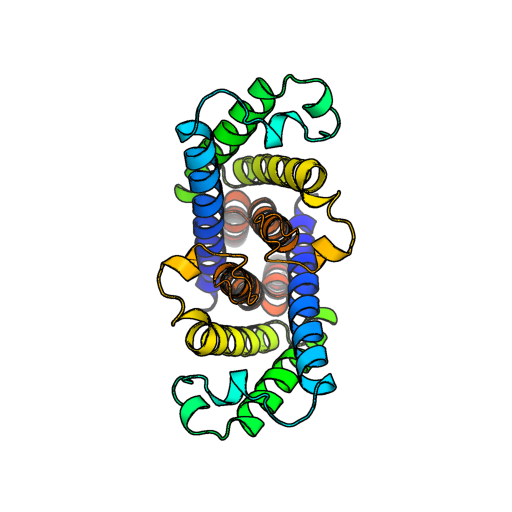12.32 -3.178 1 92.44 78 ARG B CA 1
ATOM 1760 C C . ARG B 1 78 ? -11.328 -13.438 -3.432 1 92.44 78 ARG B C 1
ATOM 1762 O O . ARG B 1 78 ? -10.32 -13.555 -2.729 1 92.44 78 ARG B O 1
ATOM 1769 N N . TRP B 1 79 ? -11.547 -14.203 -4.465 1 95.69 79 TRP B N 1
ATOM 1770 C CA . TRP B 1 79 ? -10.695 -15.344 -4.766 1 95.69 79 TRP B CA 1
ATOM 1771 C C . TRP B 1 79 ? -9.352 -14.891 -5.328 1 95.69 79 TRP B C 1
ATOM 1773 O O . TRP B 1 79 ? -8.305 -15.422 -4.949 1 95.69 79 TRP B O 1
ATOM 1783 N N . ALA B 1 80 ? -9.445 -13.969 -6.258 1 97.75 80 ALA B N 1
ATOM 1784 C CA . ALA B 1 80 ? -8.203 -13.43 -6.812 1 97.75 80 ALA B CA 1
ATOM 1785 C C . ALA B 1 80 ? -7.32 -12.852 -5.711 1 97.75 80 ALA B C 1
ATOM 1787 O O . ALA B 1 80 ? -6.105 -13.07 -5.699 1 97.75 80 ALA B O 1
ATOM 1788 N N . SER B 1 81 ? -8 -12.172 -4.805 1 97.81 81 SER B N 1
ATOM 1789 C CA . SER B 1 81 ? -7.246 -11.586 -3.701 1 97.81 81 SER B CA 1
ATOM 1790 C C . SER B 1 81 ? -6.637 -12.664 -2.816 1 97.81 81 SER B C 1
ATOM 1792 O O . SER B 1 81 ? -5.484 -12.555 -2.395 1 97.81 81 SER B O 1
ATOM 1794 N N . ALA B 1 82 ? -7.316 -13.703 -2.539 1 97.12 82 ALA B N 1
ATOM 1795 C CA . ALA B 1 82 ? -6.812 -14.789 -1.698 1 97.12 82 ALA B CA 1
ATOM 1796 C C . ALA B 1 82 ? -5.594 -15.453 -2.332 1 97.12 82 ALA B C 1
ATOM 1798 O O . ALA B 1 82 ? -4.598 -15.703 -1.653 1 97.12 82 ALA B O 1
ATOM 1799 N N . ILE B 1 83 ? -5.668 -15.688 -3.562 1 98.5 83 ILE B N 1
ATOM 1800 C CA . ILE B 1 83 ? -4.578 -16.328 -4.289 1 98.5 83 ILE B CA 1
ATOM 1801 C C . ILE B 1 83 ? -3.352 -15.422 -4.293 1 98.5 83 ILE B C 1
ATOM 1803 O O . ILE B 1 83 ? -2.234 -15.875 -4.035 1 98.5 83 ILE B O 1
ATOM 1807 N N . LEU B 1 84 ? -3.555 -14.195 -4.531 1 98.62 84 LEU B N 1
ATOM 1808 C CA . LEU B 1 84 ? -2.443 -13.25 -4.598 1 98.62 84 LEU B CA 1
ATOM 1809 C C . LEU B 1 84 ? -1.845 -13.016 -3.215 1 98.62 84 LEU B C 1
ATOM 1811 O O . LEU B 1 84 ? -0.648 -12.742 -3.09 1 98.62 84 LEU B O 1
ATOM 1815 N N . ILE B 1 85 ? -2.699 -13.086 -2.176 1 98 85 ILE B N 1
ATOM 1816 C CA . ILE B 1 85 ? -2.156 -13.047 -0.822 1 98 85 ILE B CA 1
ATOM 1817 C C . ILE B 1 85 ? -1.17 -14.195 -0.625 1 98 85 ILE B C 1
ATOM 1819 O O . ILE B 1 85 ? -0.082 -14 -0.079 1 98 85 ILE B O 1
ATOM 1823 N N . TYR B 1 86 ? -1.529 -15.336 -1.104 1 97.69 86 TYR B N 1
ATOM 1824 C CA . TYR B 1 86 ? -0.644 -16.484 -1.015 1 97.69 86 TYR B CA 1
ATOM 1825 C C . TYR B 1 86 ? 0.652 -16.25 -1.778 1 97.69 86 TYR B C 1
ATOM 1827 O O . TYR B 1 86 ? 1.743 -16.484 -1.257 1 97.69 86 TYR B O 1
ATOM 1835 N N . VAL B 1 87 ? 0.546 -15.719 -2.982 1 97.19 87 VAL B N 1
ATOM 1836 C CA . VAL B 1 87 ? 1.719 -15.414 -3.795 1 97.19 87 VAL B CA 1
ATOM 1837 C C . VAL B 1 87 ? 2.613 -14.422 -3.057 1 97.19 87 VAL B C 1
ATOM 1839 O O . VAL B 1 87 ? 3.838 -14.562 -3.047 1 97.19 87 VAL B O 1
ATOM 1842 N N . THR B 1 88 ? 1.991 -13.484 -2.457 1 94.81 88 THR B N 1
ATOM 1843 C CA . THR B 1 88 ? 2.729 -12.453 -1.735 1 94.81 88 THR B CA 1
ATOM 1844 C C . THR B 1 88 ? 3.457 -13.055 -0.535 1 94.81 88 THR B C 1
ATOM 1846 O O . THR B 1 88 ? 4.617 -12.719 -0.278 1 94.81 88 THR B O 1
ATOM 1849 N N . ILE B 1 89 ? 2.836 -13.93 0.229 1 93.56 89 ILE B N 1
ATOM 1850 C CA . ILE B 1 89 ? 3.447 -14.578 1.385 1 93.56 89 ILE B CA 1
ATOM 1851 C C . ILE B 1 89 ? 4.668 -15.383 0.941 1 93.56 89 ILE B C 1
ATOM 1853 O O . ILE B 1 89 ? 5.727 -15.312 1.57 1 93.56 89 ILE B O 1
ATOM 1857 N N . VAL B 1 90 ? 4.539 -16.078 -0.116 1 93.38 90 VAL B N 1
ATOM 1858 C CA . VAL B 1 90 ? 5.637 -16.875 -0.652 1 93.38 90 VAL B CA 1
ATOM 1859 C C . VAL B 1 90 ? 6.785 -15.961 -1.071 1 93.38 90 VAL B C 1
ATOM 1861 O O . VAL B 1 90 ? 7.949 -16.234 -0.775 1 93.38 90 VAL B O 1
ATOM 1864 N N . ALA B 1 91 ? 6.496 -14.883 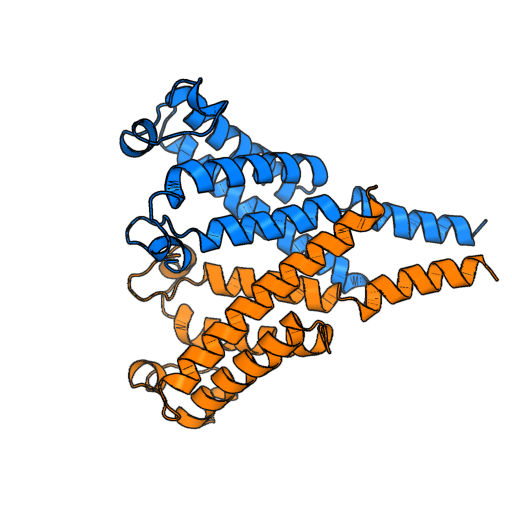-1.755 1 89.25 91 ALA B N 1
ATOM 1865 C CA . ALA B 1 91 ? 7.512 -13.945 -2.227 1 89.25 91 ALA B CA 1
ATOM 1866 C C . ALA B 1 91 ? 8.25 -13.305 -1.056 1 89.25 91 ALA B C 1
ATOM 1868 O O . ALA B 1 91 ? 9.469 -13.133 -1.104 1 89.25 91 ALA B O 1
ATOM 1869 N N . VAL B 1 92 ? 7.492 -12.969 -0.089 1 86.56 92 VAL B N 1
ATOM 1870 C CA . VAL B 1 92 ? 8.094 -12.336 1.08 1 86.56 92 VAL B CA 1
ATOM 1871 C C . VAL B 1 92 ? 9.039 -13.328 1.768 1 86.56 92 VAL B C 1
ATOM 1873 O O . VAL B 1 92 ? 10.141 -12.953 2.178 1 86.56 92 VAL B O 1
ATOM 1876 N N . TYR B 1 93 ? 8.648 -14.469 1.877 1 86.88 93 TYR B N 1
ATOM 1877 C CA . TYR B 1 93 ? 9.469 -15.5 2.502 1 86.88 93 TYR B CA 1
ATOM 1878 C C . TYR B 1 93 ? 10.719 -15.781 1.675 1 86.88 93 TYR B C 1
ATOM 1880 O O . TYR B 1 93 ? 11.828 -15.828 2.213 1 86.88 93 TYR B O 1
ATOM 1888 N N . ALA B 1 94 ? 10.609 -15.953 0.423 1 85.81 94 ALA B N 1
ATOM 1889 C CA . ALA B 1 94 ? 11.664 -16.438 -0.458 1 85.81 94 ALA B CA 1
ATOM 1890 C C . ALA B 1 94 ? 12.672 -15.336 -0.767 1 85.81 94 ALA B C 1
ATOM 1892 O O . ALA B 1 94 ? 13.867 -15.602 -0.927 1 85.81 94 ALA B O 1
ATOM 1893 N N . VAL B 1 95 ? 12.203 -14.203 -1.019 1 73.5 95 VAL B N 1
ATOM 1894 C CA . VAL B 1 95 ? 13.062 -13.125 -1.508 1 73.5 95 VAL B CA 1
ATOM 1895 C C . VAL B 1 95 ? 13.484 -12.227 -0.345 1 73.5 95 VAL B C 1
ATOM 1897 O O . VAL B 1 95 ? 14.602 -11.711 -0.324 1 73.5 95 VAL B O 1
ATOM 1900 N N . HIS B 1 96 ? 12.586 -11.914 0.483 1 59.62 96 HIS B N 1
ATOM 1901 C CA . HIS B 1 96 ? 12.797 -10.781 1.37 1 59.62 96 HIS B CA 1
ATOM 1902 C C . HIS B 1 96 ? 13.258 -11.234 2.75 1 59.62 96 HIS B C 1
ATOM 1904 O O . HIS B 1 96 ? 13.82 -10.445 3.512 1 59.62 96 HIS B O 1
ATOM 1910 N N . PHE B 1 97 ? 13.062 -12.516 3.148 1 57.22 97 PHE B N 1
ATOM 1911 C CA . PHE B 1 97 ? 13.391 -12.938 4.504 1 57.22 97 PHE B CA 1
ATOM 1912 C C . PHE B 1 97 ? 14.898 -12.922 4.727 1 57.22 97 PHE B C 1
ATOM 1914 O O . PHE B 1 97 ? 15.367 -12.68 5.84 1 57.22 97 PHE B O 1
ATOM 1921 N N . ASP B 1 98 ? 15.594 -13.094 3.686 1 52.34 98 ASP B N 1
ATOM 1922 C CA . ASP B 1 98 ? 17.016 -13.148 3.98 1 52.34 98 ASP B CA 1
ATOM 1923 C C . ASP B 1 98 ? 17.594 -11.742 4.172 1 52.34 98 ASP B C 1
ATOM 1925 O O . ASP B 1 98 ? 18.75 -11.594 4.59 1 52.34 98 ASP B O 1
ATOM 1929 N N . LEU B 1 99 ? 16.891 -10.836 3.643 1 50.69 99 LEU B N 1
ATOM 1930 C CA . LEU B 1 99 ? 17.484 -9.508 3.746 1 50.69 99 LEU B CA 1
ATOM 1931 C C . LEU B 1 99 ? 17.484 -9.016 5.191 1 50.69 99 LEU B C 1
ATOM 1933 O O . LEU B 1 99 ? 18.125 -8.023 5.516 1 50.69 99 LEU B O 1
ATOM 1937 N N . GLY B 1 100 ? 17.125 -9.922 6.07 1 47.22 100 GLY B N 1
ATOM 1938 C CA . GLY B 1 100 ? 17.125 -9.547 7.477 1 47.22 100 GLY B CA 1
ATOM 1939 C C . GLY B 1 100 ? 16.266 -8.328 7.77 1 47.22 100 GLY B C 1
ATOM 1940 O O . GLY B 1 100 ? 15.422 -7.953 6.953 1 47.22 100 GLY B O 1
ATOM 1941 N N . TRP B 1 101 ? 16.344 -7.781 9.039 1 43.69 101 TRP B N 1
ATOM 1942 C CA . TRP B 1 101 ? 15.648 -6.602 9.547 1 43.69 101 TRP B CA 1
ATOM 1943 C C . TRP B 1 101 ? 15.953 -5.379 8.688 1 43.69 101 TRP B C 1
ATOM 1945 O O . TRP B 1 101 ? 15.086 -4.527 8.484 1 43.69 101 TRP B O 1
ATOM 1955 N N . ALA B 1 102 ? 17.109 -5.34 8.312 1 45.22 102 ALA B N 1
ATOM 1956 C CA . ALA B 1 102 ? 17.547 -4.207 7.496 1 45.22 102 ALA B CA 1
ATOM 1957 C C . ALA B 1 102 ? 16.719 -4.098 6.219 1 45.22 102 ALA B C 1
ATOM 1959 O O . ALA B 1 102 ? 16.469 -2.998 5.73 1 45.22 102 ALA B O 1
ATOM 1960 N N . GLY B 1 103 ? 16.359 -5.152 5.668 1 46.75 103 GLY B N 1
ATOM 1961 C CA . GLY B 1 103 ? 15.516 -5.215 4.492 1 46.75 103 GLY B CA 1
ATOM 1962 C C . GLY B 1 103 ? 14.086 -4.777 4.766 1 46.75 103 GLY B C 1
ATOM 1963 O O . GLY B 1 103 ? 13.352 -4.41 3.842 1 46.75 103 GLY B O 1
ATOM 1964 N N . TRP B 1 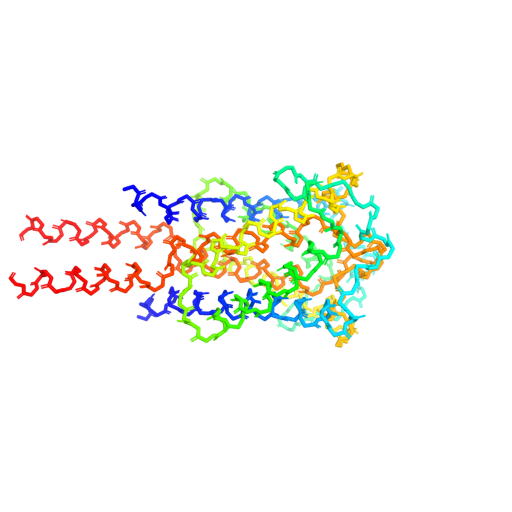104 ? 13.68 -4.996 6.004 1 44.59 104 TRP B N 1
ATOM 1965 C CA . TRP B 1 104 ? 12.32 -4.617 6.391 1 44.59 104 TRP B CA 1
ATOM 1966 C C . TRP B 1 104 ? 12.094 -3.123 6.195 1 44.59 104 TRP B C 1
ATOM 1968 O O . TRP B 1 104 ? 10.977 -2.693 5.887 1 44.59 104 TRP B O 1
ATOM 1978 N N . ASN B 1 105 ? 13.133 -2.383 6.609 1 43.22 105 ASN B N 1
ATOM 1979 C CA . ASN B 1 105 ? 13.039 -0.93 6.508 1 43.22 105 ASN B CA 1
ATOM 1980 C C . ASN B 1 105 ? 13.453 -0.437 5.129 1 43.22 105 ASN B C 1
ATOM 1982 O O . ASN B 1 105 ? 13.367 0.758 4.836 1 43.22 105 ASN B O 1
ATOM 1986 N N . GLN B 1 106 ? 14.148 -1.394 4.418 1 41.91 106 GLN B N 1
ATOM 1987 C CA . GLN B 1 106 ? 14.75 -0.937 3.168 1 41.91 106 GLN B CA 1
ATOM 1988 C C . GLN B 1 106 ? 13.758 -1.045 2.014 1 41.91 106 GLN B C 1
ATOM 1990 O O . GLN B 1 106 ? 13.195 -2.115 1.766 1 41.91 106 GLN B O 1
ATOM 1995 N N . ILE B 1 107 ? 13.039 -0.109 1.839 1 44.06 107 ILE B N 1
ATOM 1996 C CA . ILE B 1 107 ? 12.328 -0.11 0.565 1 44.06 107 ILE B CA 1
ATOM 1997 C C . ILE B 1 107 ? 13.266 -0.573 -0.548 1 44.06 107 ILE B C 1
ATOM 1999 O O . ILE B 1 107 ? 12.883 -1.385 -1.394 1 44.06 107 ILE B O 1
ATOM 2003 N N . ASP B 1 108 ? 14.273 0.285 -0.992 1 43.12 108 ASP B N 1
ATOM 2004 C CA . ASP B 1 108 ? 15.109 0.306 -2.188 1 43.12 108 ASP B CA 1
ATOM 2005 C C . ASP B 1 108 ? 16.375 -0.516 -1.981 1 43.12 108 ASP B C 1
ATOM 2007 O O . ASP B 1 108 ? 17.391 -0.001 -1.493 1 43.12 108 ASP B O 1
ATOM 2011 N N . THR B 1 109 ? 16.375 -1.613 -1.408 1 41.91 109 THR B N 1
ATOM 2012 C CA . THR B 1 109 ? 17.734 -2.09 -1.699 1 41.91 109 THR B CA 1
ATOM 2013 C C . THR B 1 109 ? 17.984 -2.117 -3.205 1 41.91 109 THR B C 1
ATOM 2015 O O . THR B 1 109 ? 17.031 -2.16 -3.996 1 41.91 109 THR B O 1
ATOM 2018 N N . ALA B 1 110 ? 19.078 -1.784 -3.635 1 40.56 110 ALA B N 1
ATOM 2019 C CA . ALA B 1 110 ? 19.547 -1.897 -5.016 1 40.56 110 ALA B CA 1
ATOM 2020 C C . ALA B 1 110 ? 18.766 -2.973 -5.77 1 40.56 110 ALA B C 1
ATOM 2022 O O . ALA B 1 110 ? 18.516 -2.842 -6.973 1 40.56 110 ALA B O 1
ATOM 2023 N N . ASP B 1 111 ? 18.406 -3.949 -5.141 1 40.19 111 ASP B N 1
ATOM 2024 C CA . ASP B 1 111 ? 17.844 -5.082 -5.867 1 40.19 111 ASP B CA 1
ATOM 2025 C C . ASP B 1 111 ? 16.312 -5.102 -5.754 1 40.19 111 ASP B C 1
ATOM 2027 O O . ASP B 1 111 ? 15.672 -6.07 -6.164 1 40.19 111 ASP B O 1
ATOM 2031 N N . GLY B 1 112 ? 15.672 -4.023 -5.492 1 45 112 GLY B N 1
ATOM 2032 C CA . GLY B 1 112 ? 14.227 -4.016 -5.605 1 45 112 GLY B CA 1
ATOM 2033 C C . GLY B 1 112 ? 13.531 -4.758 -4.477 1 45 112 GLY B C 1
ATOM 2034 O O . GLY B 1 112 ? 12.336 -5.039 -4.551 1 45 112 GLY B O 1
ATOM 2035 N N . LEU B 1 113 ? 14.258 -5.449 -3.627 1 46.22 113 LEU B N 1
ATOM 2036 C CA . LEU B 1 113 ? 13.758 -6.504 -2.754 1 46.22 113 LEU B CA 1
ATOM 2037 C C . LEU B 1 113 ? 13.141 -5.918 -1.491 1 46.22 113 LEU B C 1
ATOM 2039 O O . LEU B 1 113 ? 13.102 -6.578 -0.449 1 46.22 113 LEU B O 1
ATOM 2043 N N . GLY B 1 114 ? 12.641 -4.652 -1.485 1 57.69 114 GLY B N 1
ATOM 2044 C CA . GLY B 1 114 ? 12.188 -4.184 -0.186 1 57.69 114 GLY B CA 1
ATOM 2045 C C . GLY B 1 114 ? 10.875 -4.812 0.246 1 57.69 114 GLY B C 1
ATOM 2046 O O . GLY B 1 114 ? 10.062 -5.211 -0.593 1 57.69 114 GLY B O 1
ATOM 2047 N N . PHE B 1 115 ? 10.734 -5.312 1.523 1 68 115 PHE B N 1
ATOM 2048 C CA . PHE B 1 115 ? 9.625 -6.031 2.139 1 68 115 PHE B CA 1
ATOM 2049 C C . PHE B 1 115 ? 8.414 -5.117 2.297 1 68 115 PHE B C 1
ATOM 2051 O O . PHE B 1 115 ? 7.281 -5.594 2.441 1 68 115 PHE B O 1
ATOM 2058 N N . LYS B 1 116 ? 8.609 -3.896 2.146 1 77 116 LYS B N 1
ATOM 2059 C CA . LYS B 1 116 ? 7.535 -2.967 2.486 1 77 116 LYS B CA 1
ATOM 2060 C C . LYS B 1 116 ? 6.434 -2.994 1.435 1 77 116 LYS B C 1
ATOM 2062 O O . LYS B 1 116 ? 5.25 -3.051 1.771 1 77 116 LYS B O 1
ATOM 2067 N N . VAL B 1 117 ? 6.941 -3.045 0.19 1 83.62 117 VAL B N 1
ATOM 2068 C CA . VAL B 1 117 ? 5.969 -2.971 -0.898 1 83.62 117 VAL B CA 1
ATOM 2069 C C . VAL B 1 117 ? 5.121 -4.242 -0.92 1 83.62 117 VAL B C 1
ATOM 2071 O O . VAL B 1 117 ? 3.891 -4.172 -0.929 1 83.62 117 VAL B O 1
ATOM 2074 N N . PRO B 1 118 ? 5.742 -5.43 -0.831 1 86.31 118 PRO B N 1
ATOM 2075 C CA . PRO B 1 118 ? 4.906 -6.633 -0.81 1 86.31 118 PRO B CA 1
ATOM 2076 C C . PRO B 1 118 ? 3.988 -6.691 0.41 1 86.31 118 PRO B C 1
ATOM 2078 O O . PRO B 1 118 ? 2.863 -7.191 0.317 1 86.31 118 PRO B O 1
ATOM 2081 N N . LEU B 1 119 ? 4.43 -6.246 1.496 1 87.62 119 LEU B N 1
ATOM 2082 C CA . LEU B 1 119 ? 3.598 -6.242 2.693 1 87.62 119 LEU B CA 1
ATOM 2083 C C . LEU B 1 119 ? 2.402 -5.309 2.521 1 87.62 119 LEU B C 1
ATOM 2085 O O . LEU B 1 119 ? 1.278 -5.66 2.889 1 87.62 119 LEU B O 1
ATOM 2089 N N . MET B 1 120 ? 2.664 -4.168 2.01 1 91.94 120 MET B N 1
ATOM 2090 C CA . MET B 1 120 ? 1.582 -3.219 1.765 1 91.94 120 MET B CA 1
ATOM 2091 C C . MET B 1 120 ? 0.583 -3.781 0.759 1 91.94 120 MET B C 1
ATOM 2093 O O . MET B 1 120 ? -0.628 -3.646 0.938 1 91.94 120 MET B O 1
ATOM 2097 N N . LEU B 1 121 ? 1.131 -4.367 -0.256 1 94.31 121 LEU B N 1
ATOM 2098 C CA . LEU B 1 121 ? 0.242 -5.012 -1.218 1 94.31 121 LEU B CA 1
ATOM 2099 C C . LEU B 1 121 ? -0.584 -6.105 -0.548 1 94.31 121 LEU B C 1
ATOM 2101 O O . LEU B 1 121 ? -1.774 -6.254 -0.834 1 94.31 121 LEU B O 1
ATOM 2105 N N . GLY B 1 122 ? 0.055 -6.895 0.302 1 95.81 122 GLY B N 1
ATOM 2106 C CA . GLY B 1 122 ? -0.671 -7.914 1.046 1 95.81 122 GLY B CA 1
ATOM 2107 C C . GLY B 1 122 ? -1.819 -7.348 1.86 1 95.81 122 GLY B C 1
ATOM 2108 O O . GLY B 1 122 ? -2.91 -7.922 1.884 1 95.81 122 GLY B O 1
ATOM 2109 N N . LEU B 1 123 ? -1.603 -6.266 2.516 1 95.94 123 LEU B N 1
ATOM 2110 C CA . LEU B 1 123 ? -2.635 -5.621 3.32 1 95.94 123 LEU B CA 1
ATOM 2111 C C . LEU B 1 123 ? -3.764 -5.098 2.439 1 95.94 123 LEU B C 1
ATOM 2113 O O . LEU B 1 123 ? -4.941 -5.215 2.795 1 95.94 123 LEU B O 1
ATOM 2117 N N . MET B 1 124 ? -3.389 -4.523 1.328 1 96.5 124 MET B N 1
ATOM 2118 C CA . MET B 1 124 ? -4.391 -4.047 0.379 1 96.5 124 MET B CA 1
ATOM 2119 C C . MET B 1 124 ? -5.246 -5.199 -0.132 1 96.5 124 MET B C 1
ATOM 2121 O O . MET B 1 124 ? -6.469 -5.074 -0.223 1 96.5 124 MET B O 1
ATOM 2125 N N . LEU B 1 125 ? -4.594 -6.258 -0.434 1 97.62 125 LEU B N 1
ATOM 2126 C CA . LEU B 1 125 ? -5.305 -7.449 -0.886 1 97.62 125 LEU B CA 1
ATOM 2127 C C . LEU B 1 125 ? -6.234 -7.973 0.203 1 97.62 125 LEU B C 1
ATOM 2129 O O . LEU B 1 125 ? -7.336 -8.445 -0.09 1 97.62 125 LEU B O 1
ATOM 2133 N N . PHE B 1 126 ? -5.82 -7.922 1.402 1 96.12 126 PHE B N 1
ATOM 2134 C CA . PHE B 1 126 ? -6.652 -8.406 2.498 1 96.12 126 PHE B CA 1
ATOM 2135 C C . PHE B 1 126 ? -7.906 -7.555 2.646 1 96.12 126 PHE B C 1
ATOM 2137 O O . PHE B 1 126 ? -8.977 -8.07 2.971 1 96.12 126 PHE B O 1
ATOM 2144 N N . VAL B 1 127 ? -7.781 -6.312 2.447 1 93.5 127 VAL B N 1
ATOM 2145 C CA . VAL B 1 127 ? -8.953 -5.441 2.445 1 93.5 127 VAL B CA 1
ATOM 2146 C C . VAL B 1 127 ? -9.922 -5.887 1.354 1 93.5 127 VAL B C 1
ATOM 2148 O O . VAL B 1 127 ? -11.125 -6.004 1.596 1 93.5 127 VAL B O 1
ATOM 2151 N N . LEU B 1 128 ? -9.438 -6.137 0.191 1 93.88 128 LEU B N 1
ATOM 2152 C CA . LEU B 1 128 ? -10.273 -6.562 -0.924 1 93.88 128 LEU B CA 1
ATOM 2153 C C . LEU B 1 128 ? -10.906 -7.922 -0.642 1 93.88 128 LEU B C 1
ATOM 2155 O O . LEU B 1 128 ? -12.062 -8.156 -0.995 1 93.88 128 LEU B O 1
ATOM 2159 N N . PHE B 1 129 ? -10.117 -8.812 -0.094 1 94.25 129 PHE B N 1
ATOM 2160 C CA . PHE B 1 129 ? -10.609 -10.125 0.289 1 94.25 129 PHE B CA 1
ATOM 2161 C C . PHE B 1 129 ? -11.766 -10.008 1.278 1 94.25 129 PHE B C 1
ATOM 2163 O O . PHE B 1 129 ? -12.781 -10.68 1.136 1 94.25 129 PHE B O 1
ATOM 2170 N N . ALA B 1 130 ? -11.578 -9.078 2.248 1 88.88 130 ALA B N 1
ATOM 2171 C CA . ALA B 1 130 ? -12.516 -8.961 3.363 1 88.88 130 ALA B CA 1
ATOM 2172 C C . ALA B 1 130 ? -13.727 -8.109 2.98 1 88.88 130 ALA B C 1
ATOM 2174 O O . ALA B 1 130 ? -14.82 -8.305 3.506 1 88.88 130 ALA B O 1
ATOM 2175 N N . CYS B 1 131 ? -13.453 -7.055 2.088 1 77.88 131 CYS B N 1
ATOM 2176 C CA . CYS B 1 131 ? -14.477 -6.051 1.81 1 77.88 131 CYS B CA 1
ATOM 2177 C C . CYS B 1 131 ? -14.977 -6.164 0.373 1 77.88 131 CYS B C 1
ATOM 2179 O O . CYS B 1 131 ? -15.859 -5.418 -0.041 1 77.88 131 CYS B O 1
ATOM 2181 N N . GLY B 1 132 ? -14.438 -6.852 -0.408 1 67.25 132 GLY B N 1
ATOM 2182 C CA . GLY B 1 132 ? -14.758 -6.898 -1.825 1 67.25 132 GLY B CA 1
ATOM 2183 C C . GLY B 1 132 ? -16.234 -7.156 -2.09 1 67.25 132 GLY B C 1
ATOM 2184 O O . GLY B 1 132 ? -17 -7.418 -1.161 1 67.25 132 GLY B O 1
ATOM 2185 N N . PRO B 1 133 ? -16.719 -6.555 -3.246 1 59.84 133 PRO B N 1
ATOM 2186 C CA . PRO B 1 133 ? -18.125 -6.422 -3.627 1 59.84 133 PRO B CA 1
ATOM 2187 C C . PRO B 1 133 ? -18.969 -7.586 -3.135 1 59.84 133 PRO B C 1
ATOM 2189 O O . PRO B 1 133 ? -20.172 -7.414 -2.869 1 59.84 133 PRO B O 1
ATOM 2192 N N . GLY B 1 134 ? -18.594 -8.688 -3.262 1 51.06 134 GLY B N 1
ATOM 2193 C CA . GLY B 1 134 ? -19.688 -9.594 -2.955 1 51.06 134 GLY B CA 1
ATOM 2194 C C . GLY B 1 134 ? -20.266 -9.383 -1.571 1 51.06 134 GLY B C 1
ATOM 2195 O O . GLY B 1 134 ? -21.484 -9.5 -1.377 1 51.06 134 GLY B O 1
ATOM 2196 N N . ASP B 1 135 ? -19.5 -8.93 -0.722 1 47.25 135 ASP B N 1
ATOM 2197 C CA . ASP B 1 135 ? -20.031 -8.891 0.635 1 47.25 135 ASP B CA 1
ATOM 2198 C C . ASP B 1 135 ? -20.578 -7.504 0.971 1 47.25 135 ASP B C 1
ATOM 2200 O O . ASP B 1 135 ? -21.578 -7.383 1.673 1 47.25 135 ASP B O 1
ATOM 2204 N N . TYR B 1 136 ? -19.953 -6.473 0.647 1 45.97 136 TYR B N 1
ATOM 2205 C CA . TYR B 1 136 ? -20.484 -5.156 0.974 1 45.97 136 TYR B CA 1
ATOM 2206 C C . TYR B 1 136 ? -21.703 -4.84 0.124 1 45.97 136 TYR B C 1
ATOM 2208 O O . TYR B 1 136 ? -22.641 -4.168 0.584 1 45.97 136 TYR B O 1
ATOM 2216 N N . ALA B 1 137 ? -21.719 -5.184 -1.096 1 40.62 137 ALA B N 1
ATOM 2217 C CA . ALA B 1 137 ? -22.938 -5.047 -1.887 1 40.62 137 ALA B CA 1
ATOM 2218 C C . ALA B 1 137 ? -24.062 -5.91 -1.318 1 40.62 137 ALA B C 1
ATOM 2220 O O . ALA B 1 137 ? -25.219 -5.504 -1.314 1 40.62 137 ALA B O 1
ATOM 2221 N N . LEU B 1 138 ? -23.656 -7.012 -0.94 1 39.72 138 LEU B N 1
ATOM 2222 C CA . LEU B 1 138 ? -24.719 -7.922 -0.524 1 39.72 138 LEU B CA 1
ATOM 2223 C C . LEU B 1 138 ? -25.328 -7.469 0.798 1 39.72 138 LEU B C 1
ATOM 2225 O O . LEU B 1 138 ? -26.547 -7.613 1.008 1 39.72 138 LEU B O 1
ATOM 2229 N N . ASP B 1 139 ? -24.516 -7.031 1.584 1 38.31 139 ASP B N 1
ATOM 2230 C CA . ASP B 1 139 ? -25.109 -6.699 2.871 1 38.31 139 ASP B CA 1
ATOM 2231 C C . ASP B 1 139 ? -25.922 -5.406 2.781 1 38.31 139 ASP B C 1
ATOM 2233 O O . ASP B 1 139 ? -26.984 -5.293 3.391 1 38.31 139 ASP B O 1
ATOM 2237 N N . ARG B 1 140 ? -25.391 -4.488 2.047 1 42.38 140 ARG B N 1
ATOM 2238 C CA . ARG B 1 140 ? -26.203 -3.289 1.932 1 42.38 140 ARG B CA 1
ATOM 2239 C C . ARG B 1 140 ? -27.516 -3.588 1.197 1 42.38 140 ARG B C 1
ATOM 2241 O O . ARG B 1 140 ? -28.562 -3.045 1.543 1 42.38 140 ARG B O 1
ATOM 2248 N N . VAL B 1 141 ? -27.328 -4.387 0.156 1 38.22 141 VAL B N 1
ATOM 2249 C CA . VAL B 1 141 ? -28.531 -4.738 -0.575 1 38.22 141 VAL B CA 1
ATOM 2250 C C . VAL B 1 141 ? -29.422 -5.641 0.287 1 38.22 141 VAL B C 1
ATOM 2252 O O . VAL B 1 141 ? -30.641 -5.488 0.307 1 38.22 141 VAL B O 1
ATOM 2255 N N . ALA B 1 142 ? -28.734 -6.461 0.929 1 41 142 ALA B N 1
ATOM 2256 C CA . ALA B 1 142 ? -29.547 -7.367 1.747 1 41 142 ALA B CA 1
ATOM 2257 C C . ALA B 1 142 ? -30.203 -6.625 2.908 1 41 142 ALA B C 1
ATOM 2259 O O . ALA B 1 142 ? -31.344 -6.898 3.252 1 41 142 ALA B O 1
ATOM 2260 N N . ASN B 1 143 ? -29.484 -5.754 3.465 1 41.41 143 ASN B N 1
ATOM 2261 C CA . ASN B 1 143 ? -30.094 -5.012 4.559 1 41.41 143 ASN B CA 1
ATOM 2262 C C . ASN B 1 143 ? -31.141 -4.031 4.051 1 41.41 143 ASN B C 1
ATOM 2264 O O . ASN B 1 143 ? -32.094 -3.715 4.758 1 41.41 143 ASN B O 1
ATOM 2268 N N . ARG B 1 144 ? -30.938 -3.553 2.85 1 41.34 144 ARG B N 1
ATOM 2269 C CA . ARG B 1 144 ? -31.969 -2.689 2.293 1 41.34 144 ARG B CA 1
ATOM 2270 C C . ARG B 1 144 ? -33.188 -3.498 1.891 1 41.34 144 ARG B C 1
ATOM 2272 O O . ARG B 1 144 ? -34.312 -2.994 1.935 1 41.34 144 ARG B O 1
ATOM 2279 N N . ALA B 1 145 ? -32.875 -4.66 1.409 1 42.44 145 ALA B N 1
ATOM 2280 C CA . ALA B 1 145 ? -34 -5.5 1.027 1 42.44 145 ALA B CA 1
ATOM 2281 C C . ALA B 1 145 ? -34.781 -5.965 2.256 1 42.44 145 ALA B C 1
ATOM 2283 O O . ALA B 1 145 ? -36 -6.141 2.199 1 42.44 145 ALA B O 1
ATOM 2284 N N . GLY B 1 146 ? -34.125 -6.273 3.258 1 36.12 146 GLY B N 1
ATOM 2285 C CA . GLY B 1 146 ? -34.812 -6.734 4.445 1 36.12 146 GLY B CA 1
ATOM 2286 C C . GLY B 1 146 ? -35.656 -5.652 5.105 1 36.12 146 GLY B C 1
ATOM 2287 O O . GLY B 1 146 ? -36.531 -5.949 5.914 1 36.12 146 GLY B O 1
ATOM 2288 N N . LYS B 1 147 ? -35.281 -4.379 4.965 1 42.56 147 LYS B N 1
ATOM 2289 C CA . LYS B 1 147 ? -36.156 -3.35 5.531 1 42.56 147 LYS B CA 1
ATOM 2290 C C . LYS B 1 147 ? -37.344 -3.09 4.637 1 42.56 147 LYS B C 1
ATOM 2292 O O . LYS B 1 147 ? -38.281 -2.385 5.027 1 42.56 147 LYS B O 1
ATOM 2297 N N . ARG B 1 148 ? -37.219 -3.496 3.463 1 38.47 148 ARG B N 1
ATOM 2298 C CA . ARG B 1 148 ? -38.406 -3.279 2.65 1 38.47 148 ARG B CA 1
ATOM 2299 C C . ARG B 1 148 ? -39.375 -4.461 2.758 1 38.47 148 ARG B C 1
ATOM 2301 O O . ARG B 1 148 ? -40.469 -4.418 2.219 1 38.47 148 ARG B O 1
ATOM 2308 N N . ALA B 1 149 ? -38.969 -5.457 3.561 1 31.94 149 ALA B N 1
ATOM 2309 C CA . ALA B 1 149 ? -40.031 -6.453 3.756 1 31.94 149 ALA B CA 1
ATOM 2310 C C . ALA B 1 149 ? -40.719 -6.254 5.094 1 31.94 149 ALA B C 1
ATOM 2312 O O . ALA B 1 149 ? -40.094 -5.836 6.074 1 31.94 149 ALA B O 1
#

Radius of gyration: 20.71 Å; Cα contacts (8 Å, |Δi|>4): 407; chains: 2; bounding box: 60×59×40 Å

Solvent-accessible surface area (backbone atoms only — not comparable to full-atom values): 14941 Å² total; per-residue (Å²): 122,72,78,51,36,41,57,49,32,52,49,52,50,35,42,50,53,9,48,55,29,24,50,51,9,46,52,46,52,74,71,37,72,59,47,50,70,78,60,57,70,47,62,50,52,86,72,58,52,80,46,58,49,36,57,51,41,43,48,50,15,48,51,26,25,55,32,11,47,28,30,56,72,65,44,62,41,42,58,32,24,52,54,47,39,51,52,39,54,50,47,44,54,31,64,25,52,77,50,43,72,67,22,53,74,25,53,35,39,93,75,62,52,19,41,45,58,54,50,51,50,36,51,53,30,41,35,37,41,39,47,26,60,75,52,52,52,41,45,54,48,45,54,52,50,56,68,73,100,124,72,78,52,36,41,57,50,32,51,49,53,50,34,41,50,54,8,48,55,30,24,50,51,10,47,54,45,50,74,71,37,71,61,45,51,71,77,60,56,69,48,62,48,53,86,72,60,53,79,45,59,47,36,56,51,42,43,48,51,17,46,50,26,26,53,31,11,47,28,28,57,70,66,44,61,42,41,59,32,25,51,52,48,40,51,53,39,54,49,46,43,53,31,63,24,53,76,50,44,72,66,23,53,76,25,51,34,39,96,75,64,50,19,40,44,60,54,50,51,51,37,51,55,30,41,35,36,42,42,47,26,62,74,53,54,52,42,46,54,48,45,55,53,51,55,68,71,98

Sequence (298 aa):
VRAHEPALALLLLRLWAGWEFARAGWIKLSGGWQAPQWFSGLDMPVPQAWLPADLNWIAAGGLELFCG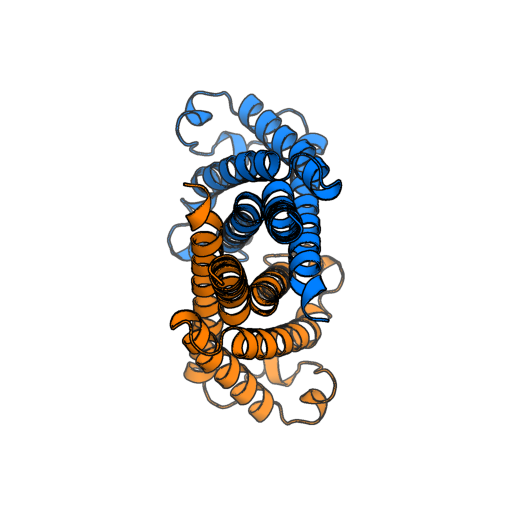LALLLGVFTRWASAILIYVTIVAVYAVHFDLGWAGWNQIDTADGLGFKVPLMLGLMLFVLFACGPGDYALDRVANRAGKRAVRAHEPALALLLLRLWAGWEFARAGWIKLSGGWQAPQWFSGLDMPVPQAWLPADLNWIAAGGLELFCGLALLLGVFTRWASAILIYVTIVAVYAVHFDLGWAGWNQIDTADGLGFKVPLMLGLMLFVLFACGPGDYALDRVANRAGKRA

Organism: Bordetella avium (strain 197N) (NCBI:txid360910)

pLDDT: mean 80.45, std 21.87, range [31.45, 98.69]